Protein 3F67 (pdb70)

Nearest PDB structures (foldseek):
  3f67-assembly1_A  TM=1.003E+00  e=1.337E-54  Klebsiella pneumoniae subsp. pneumoniae MGH 78578
  4zv9-assembly5_E  TM=8.617E-01  e=2.697E-20  Escherichia coli O157:H7
  1zi9-assembly1_A  TM=8.541E-01  e=4.128E-17  Pseudomonas putida
  1zi6-assembly1_A  TM=8.416E-01  e=7.221E-17  Pseudomonas putida
  4q3k-assembly1_B  TM=7.359E-01  e=7.087E-11  unidentified

B-factor: mean 19.91, std 7.96, range [5.72, 71.39]

Organism: Klebsiella pneumoniae subsp. pneumoniae (strain ATCC 700721 / MGH 78578) (NCBI:txid272620)

CATH classification: 3.40.50.1820

Solvent-accessible surface area: 10690 Å² total

Radius of gyration: 16.59 Å; Cα contacts (8 Å, |Δi|>4): 569; chains: 1; bounding box: 41×45×37 Å

Structure (mmCIF, N/CA/C/O backbone):
data_3F67
#
_entry.id   3F67
#
_cell.length_a   106.385
_cell.length_b   106.385
_cell.length_c   53.581
_cell.angle_alpha   90.00
_cell.angle_beta   90.00
_cell.angle_gamma   90.00
#
_symmetry.space_group_name_H-M   'P 41 21 2'
#
loop_
_entity.id
_entity.type
_entity.pdbx_description
1 polymer 'Putative dienelactone hydrolase'
2 non-polymer 1,2-ETHANEDIOL
3 non-polymer 'FORMIC ACID'
4 non-polymer 'ACETIC ACID'
5 water water
#
loop_
_atom_site.group_PDB
_atom_site.id
_atom_site.type_symbol
_atom_site.label_atom_id
_atom_site.label_alt_id
_atom_site.label_comp_id
_atom_site.label_asym_id
_atom_site.label_entity_id
_atom_site.label_seq_id
_atom_site.pdbx_PDB_ins_code
_atom_site.Cartn_x
_atom_site.Cartn_y
_atom_site.Cartn_z
_atom_site.occupancy
_atom_site.B_iso_or_equiv
_atom_site.auth_seq_id
_atom_site.auth_comp_id
_atom_site.auth_asym_id
_atom_site.auth_atom_id
_atom_site.pdbx_PDB_model_num
ATOM 1 N N . ASN A 1 2 ? 62.929 12.834 24.963 1.00 36.06 -1 ASN A N 1
ATOM 2 C CA . ASN A 1 2 ? 63.255 12.094 23.699 1.00 35.20 -1 ASN A CA 1
ATOM 3 C C . ASN A 1 2 ? 64.383 12.843 23.009 1.00 32.52 -1 ASN A C 1
ATOM 4 O O . ASN A 1 2 ? 64.198 14.003 22.633 1.00 33.62 -1 ASN A O 1
ATOM 9 N N . ALA A 1 3 ? 65.538 12.196 22.855 1.00 29.31 0 ALA A N 1
ATOM 10 C CA . ALA A 1 3 ? 66.731 12.859 22.303 1.00 25.60 0 ALA A CA 1
ATOM 11 C C . ALA A 1 3 ? 66.533 13.235 20.831 1.00 23.29 0 ALA A C 1
ATOM 12 O O . ALA A 1 3 ? 65.942 12.483 20.067 1.00 22.02 0 ALA A O 1
ATOM 14 N N . ILE A 1 4 ? 67.014 14.415 20.449 1.00 21.11 1 ILE A N 1
ATOM 15 C CA . ILE A 1 4 ? 66.891 14.863 19.060 1.00 18.99 1 ILE A CA 1
ATOM 16 C C . ILE A 1 4 ? 68.256 15.263 18.491 1.00 18.89 1 ILE A C 1
ATOM 17 O O . ILE A 1 4 ? 69.226 15.479 19.250 1.00 19.38 1 ILE A O 1
ATOM 22 N N A ILE A 1 5 ? 68.317 15.396 17.174 0.50 17.78 2 ILE A N 1
ATOM 23 N N B ILE A 1 5 ? 68.339 15.311 17.158 0.50 18.05 2 ILE A N 1
ATOM 24 C CA A ILE A 1 5 ? 69.497 15.923 16.509 0.50 18.49 2 ILE A CA 1
ATOM 25 C CA B ILE A 1 5 ? 69.497 15.838 16.413 0.50 18.94 2 ILE A CA 1
ATOM 26 C C A ILE A 1 5 ? 69.082 16.899 15.416 0.50 18.73 2 ILE A C 1
ATOM 27 C C B ILE A 1 5 ? 69.004 16.961 15.510 0.50 19.08 2 ILE A C 1
ATOM 28 O O A ILE A 1 5 ? 68.131 16.649 14.643 0.50 17.85 2 ILE A O 1
ATOM 29 O O B ILE A 1 5 ? 67.912 16.867 14.940 0.50 18.24 2 ILE A O 1
ATOM 38 N N . ALA A 1 6 ? 69.800 18.016 15.367 1.00 19.21 3 ALA A N 1
ATOM 39 C CA . ALA A 1 6 ? 69.396 19.131 14.555 1.00 20.30 3 ALA A CA 1
ATOM 40 C C . ALA A 1 6 ? 70.541 19.638 13.694 1.00 22.35 3 ALA A C 1
ATOM 41 O O . ALA A 1 6 ? 71.713 19.374 13.967 1.00 22.58 3 ALA A O 1
ATOM 43 N N . GLY A 1 7 ? 70.216 20.338 12.612 1.00 21.45 4 GLY A N 1
ATOM 44 C CA . GLY A 1 7 ? 71.282 20.802 11.738 1.00 22.33 4 GLY A CA 1
ATOM 45 C C . GLY A 1 7 ? 70.783 21.835 10.757 1.00 21.65 4 GLY A C 1
ATOM 46 O O . GLY A 1 7 ? 69.568 22.083 10.660 1.00 19.60 4 GLY A O 1
ATOM 47 N N A GLU A 1 8 ? 71.728 22.453 10.043 0.50 21.84 5 GLU A N 1
ATOM 48 N N B GLU A 1 8 ? 71.729 22.437 10.037 0.50 22.18 5 GLU A N 1
ATOM 49 C CA A GLU A 1 8 ? 71.420 23.347 8.944 0.50 22.07 5 GLU A CA 1
ATOM 50 C CA B GLU A 1 8 ? 71.414 23.314 8.941 0.50 22.80 5 GLU A CA 1
ATOM 51 C C A GLU A 1 8 ? 71.950 22.700 7.689 0.50 22.46 5 GLU A C 1
ATOM 52 C C B GLU A 1 8 ? 71.920 22.636 7.702 0.50 22.84 5 GLU A C 1
ATOM 53 O O A GLU A 1 8 ? 73.064 22.161 7.678 0.50 22.38 5 GLU A O 1
ATOM 54 O O B GLU A 1 8 ? 72.985 22.007 7.716 0.50 22.81 5 GLU A O 1
ATOM 65 N N . THR A 1 9 ? 71.160 22.758 6.626 1.00 21.39 6 THR A N 1
ATOM 66 C CA . THR A 1 9 ? 71.521 22.147 5.374 1.00 23.17 6 THR A CA 1
ATOM 67 C C . THR A 1 9 ? 71.104 23.097 4.250 1.00 22.80 6 THR A C 1
ATOM 68 O O . THR A 1 9 ? 70.548 24.169 4.514 1.00 23.21 6 THR A O 1
ATOM 72 N N A SER A 1 10 ? 71.485 22.752 3.027 0.50 22.41 7 SER A N 1
ATOM 73 N N B SER A 1 10 ? 71.437 22.748 3.012 0.50 22.43 7 SER A N 1
ATOM 74 C CA A SER A 1 10 ? 70.964 23.408 1.857 0.50 22.25 7 SER A CA 1
ATOM 75 C CA B SER A 1 10 ? 70.921 23.485 1.876 0.50 22.29 7 SER A CA 1
ATOM 76 C C A SER A 1 10 ? 69.986 22.413 1.299 0.50 21.85 7 SER A C 1
ATOM 77 C C B SER A 1 10 ? 70.156 22.531 0.981 0.50 21.90 7 SER A C 1
ATOM 78 O O A SER A 1 10 ? 70.187 21.195 1.432 0.50 21.71 7 SER A O 1
ATOM 79 O O B SER A 1 10 ? 70.637 21.451 0.604 0.50 21.64 7 SER A O 1
ATOM 84 N N . ILE A 1 11 ? 68.935 22.926 0.677 1.00 20.88 8 ILE A N 1
ATOM 85 C CA . ILE A 1 11 ? 68.036 22.084 -0.076 1.00 20.61 8 ILE A CA 1
ATOM 86 C C . ILE A 1 11 ? 68.135 22.513 -1.527 1.00 19.56 8 ILE A C 1
ATOM 87 O O . ILE A 1 11 ? 67.885 23.680 -1.854 1.00 18.10 8 ILE A O 1
ATOM 92 N N . PRO A 1 12 ? 68.488 21.568 -2.417 1.00 20.97 9 PRO A N 1
ATOM 93 C CA . PRO A 1 12 ? 68.610 21.927 -3.833 1.00 22.11 9 PRO A CA 1
ATOM 94 C C . PRO A 1 12 ? 67.219 22.306 -4.363 1.00 23.77 9 PRO A C 1
ATOM 95 O O . PRO A 1 12 ? 66.256 21.582 -4.139 1.00 22.66 9 PRO A O 1
ATOM 99 N N . SER A 1 13 ? 67.081 23.456 -5.014 1.00 24.46 10 SER A N 1
ATOM 100 C CA . SER A 1 13 ? 65.719 23.920 -5.300 1.00 27.96 10 SER A CA 1
ATOM 101 C C . SER A 1 13 ? 65.648 24.838 -6.497 1.00 29.17 10 SER A C 1
ATOM 102 O O . SER A 1 13 ? 66.160 25.970 -6.461 1.00 28.95 10 SER A O 1
ATOM 105 N N . GLN A 1 14 ? 64.975 24.346 -7.545 1.00 30.58 11 GLN A N 1
ATOM 106 C CA . GLN A 1 14 ? 64.842 25.076 -8.815 1.00 31.15 11 GLN A CA 1
ATOM 107 C C . GLN A 1 14 ? 66.211 25.635 -9.304 1.00 31.46 11 GLN A C 1
ATOM 108 O O . GLN A 1 14 ? 66.280 26.735 -9.872 1.00 32.26 11 GLN A O 1
ATOM 114 N N . GLY A 1 15 ? 67.288 24.870 -9.088 1.00 30.74 12 GLY A N 1
ATOM 115 C CA . GLY A 1 15 ? 68.654 25.261 -9.475 1.00 28.83 12 GLY A CA 1
ATOM 116 C C . GLY A 1 15 ? 69.531 26.050 -8.486 1.00 28.36 12 GLY A C 1
ATOM 117 O O . GLY A 1 15 ? 70.676 26.412 -8.805 1.00 28.44 12 GLY A O 1
ATOM 118 N N A GLU A 1 16 ? 68.994 26.302 -7.293 0.50 27.07 13 GLU A N 1
ATOM 119 N N B GLU A 1 16 ? 69.014 26.387 -7.308 0.50 27.12 13 GLU A N 1
ATOM 120 C CA A GLU A 1 16 ? 69.669 27.114 -6.282 0.50 26.41 13 GLU A CA 1
ATOM 121 C CA B GLU A 1 16 ? 69.875 27.060 -6.333 0.50 26.41 13 GLU A CA 1
ATOM 122 C C A GLU A 1 16 ? 69.602 26.434 -4.933 0.50 25.17 13 GLU A C 1
ATOM 123 C C B GLU A 1 16 ? 69.901 26.246 -5.068 0.50 25.31 13 GLU A C 1
ATOM 124 O O A GLU A 1 16 ? 68.736 25.587 -4.718 0.50 24.86 13 GLU A O 1
ATOM 125 O O B GLU A 1 16 ? 69.416 25.115 -5.052 0.50 25.12 13 GLU A O 1
ATOM 136 N N . ASN A 1 17 ? 70.504 26.802 -4.025 1.00 24.15 14 ASN A N 1
ATOM 137 C CA . ASN A 1 17 ? 70.602 26.130 -2.743 1.00 22.68 14 ASN A CA 1
ATOM 138 C C . ASN A 1 17 ? 69.894 26.936 -1.672 1.00 20.28 14 ASN A C 1
ATOM 139 O O . ASN A 1 17 ? 70.351 28.002 -1.253 1.00 18.85 14 ASN A O 1
ATOM 152 N N . PRO A 1 19 ? 68.724 27.565 2.064 1.00 16.67 16 PRO A N 1
ATOM 153 C CA . PRO A 1 19 ? 69.043 27.170 3.440 1.00 15.84 16 PRO A CA 1
ATOM 154 C C . PRO A 1 19 ? 67.818 26.605 4.117 1.00 15.40 16 PRO A C 1
ATOM 155 O O . PRO A 1 19 ? 66.693 27.033 3.828 1.00 14.62 16 PRO A O 1
ATOM 159 N N . ALA A 1 20 ? 68.053 25.670 5.028 1.00 15.13 17 ALA A N 1
ATOM 160 C CA . ALA A 1 20 ? 66.948 25.115 5.838 1.00 15.20 17 ALA A CA 1
ATOM 161 C C . ALA A 1 20 ? 67.472 24.594 7.140 1.00 17.01 17 ALA A C 1
ATOM 162 O O . ALA A 1 20 ? 68.615 24.140 7.220 1.00 18.51 17 ALA A O 1
ATOM 164 N N . TYR A 1 21 ? 66.610 24.611 8.143 1.00 15.20 18 TYR A N 1
ATOM 165 C CA . TYR A 1 21 ? 66.957 24.022 9.439 1.00 15.97 18 TYR A CA 1
ATOM 166 C C . TYR A 1 21 ? 66.179 22.716 9.529 1.00 15.52 18 TYR A C 1
ATOM 167 O O . TYR A 1 21 ? 65.049 22.641 9.038 1.00 14.74 18 TYR A O 1
ATOM 176 N N . HIS A 1 22 ? 66.763 21.699 10.138 1.00 14.92 19 HIS A N 1
ATOM 177 C CA . HIS A 1 22 ? 66.031 20.436 10.320 1.00 16.29 19 HIS A CA 1
ATOM 178 C C . HIS A 1 22 ? 66.307 19.820 11.672 1.00 16.00 19 HIS A C 1
ATOM 179 O O . HIS A 1 22 ? 67.398 19.998 12.232 1.00 17.76 19 HIS A O 1
ATOM 186 N N . ALA A 1 23 ? 65.321 19.111 12.201 1.00 15.54 20 ALA A N 1
ATOM 187 C CA . ALA A 1 23 ? 65.463 18.433 13.500 1.00 15.33 20 ALA A CA 1
ATOM 188 C C . ALA A 1 23 ? 64.761 17.098 13.381 1.00 15.21 20 ALA A C 1
ATOM 189 O O . ALA A 1 23 ? 63.735 16.990 12.686 1.00 14.41 20 ALA A O 1
ATOM 191 N N . ARG A 1 24 ? 65.260 16.097 14.111 1.00 14.20 21 ARG A N 1
ATOM 192 C CA . ARG A 1 24 ? 64.617 14.776 14.067 1.00 15.30 21 ARG A CA 1
ATOM 193 C C . ARG A 1 24 ? 64.973 13.998 15.325 1.00 16.01 21 ARG A C 1
ATOM 194 O O . ARG A 1 24 ? 65.938 14.358 16.015 1.00 15.73 21 ARG A O 1
ATOM 202 N N . PRO A 1 25 ? 64.204 12.940 15.619 1.00 17.69 22 PRO A N 1
ATOM 203 C CA . PRO A 1 25 ? 64.618 12.059 16.733 1.00 18.82 22 PRO A CA 1
ATOM 204 C C . PRO A 1 25 ? 65.981 11.414 16.481 1.00 20.95 22 PRO A C 1
ATOM 205 O O . PRO A 1 25 ? 66.298 11.026 15.345 1.00 19.77 22 PRO A O 1
ATOM 209 N N A LYS A 1 26 ? 66.724 11.192 17.559 0.50 22.22 23 LYS A N 1
ATOM 210 N N B LYS A 1 26 ? 66.817 11.404 17.519 0.50 20.94 23 LYS A N 1
ATOM 211 C CA A LYS A 1 26 ? 68.051 10.579 17.480 0.50 25.56 23 LYS A CA 1
ATOM 212 C CA B LYS A 1 26 ? 68.200 10.967 17.384 0.50 23.23 23 LYS A CA 1
ATOM 213 C C A LYS A 1 26 ? 68.164 9.151 16.897 0.50 27.13 23 LYS A C 1
ATOM 214 C C B LYS A 1 26 ? 68.197 9.467 17.127 0.50 24.03 23 LYS A C 1
ATOM 215 O O A LYS A 1 26 ? 68.887 8.958 15.921 0.50 27.85 23 LYS A O 1
ATOM 216 O O B LYS A 1 26 ? 69.196 8.893 16.663 0.50 24.39 23 LYS A O 1
ATOM 227 N N A ASN A 1 27 ? 67.506 8.138 17.450 0.70 29.04 24 ASN A N 1
ATOM 228 N N B ASN A 1 27 ? 67.060 8.824 17.414 0.30 24.49 24 ASN A N 1
ATOM 229 C CA A ASN A 1 27 ? 67.952 6.801 16.991 0.70 30.83 24 ASN A CA 1
ATOM 230 C CA B ASN A 1 27 ? 66.877 7.403 17.092 0.30 26.20 24 ASN A CA 1
ATOM 231 C C A ASN A 1 27 ? 66.973 6.109 16.071 0.70 31.07 24 ASN A C 1
ATOM 232 C C B ASN A 1 27 ? 65.725 7.066 16.131 0.30 26.75 24 ASN A C 1
ATOM 233 O O A ASN A 1 27 ? 66.727 4.916 16.174 0.70 32.01 24 ASN A O 1
ATOM 234 O O B ASN A 1 27 ? 64.668 6.643 16.578 0.30 26.89 24 ASN A O 1
ATOM 243 N N A ALA A 1 28 ? 66.440 6.894 15.132 0.50 31.37 25 ALA A N 1
ATOM 244 N N B ALA A 1 28 ? 65.935 7.224 14.825 0.50 27.90 25 ALA A N 1
ATOM 245 C CA A ALA A 1 28 ? 65.277 6.514 14.324 0.50 31.34 25 ALA A CA 1
ATOM 246 C CA B ALA A 1 28 ? 64.984 6.723 13.841 0.50 29.25 25 ALA A CA 1
ATOM 247 C C A ALA A 1 28 ? 65.349 5.097 13.749 0.50 31.24 25 ALA A C 1
ATOM 248 C C B ALA A 1 28 ? 65.231 5.236 13.515 0.50 29.84 25 ALA A C 1
ATOM 249 O O A ALA A 1 28 ? 66.410 4.643 13.312 0.50 31.84 25 ALA A O 1
ATOM 250 O O B ALA A 1 28 ? 66.323 4.857 13.080 0.50 30.62 25 ALA A O 1
ATOM 253 N N . ASP A 1 29 ? 64.205 4.420 13.752 1.00 31.02 26 ASP A N 1
ATOM 254 C CA . ASP A 1 29 ? 64.108 3.009 13.315 1.00 32.45 26 ASP A CA 1
ATOM 255 C C . ASP A 1 29 ? 64.171 2.820 11.808 1.00 30.99 26 ASP A C 1
ATOM 256 O O . ASP A 1 29 ? 64.618 1.767 11.313 1.00 32.65 26 ASP A O 1
ATOM 261 N N . GLY A 1 30 ? 63.674 3.821 11.092 1.00 28.71 27 GLY A N 1
ATOM 262 C CA . GLY A 1 30 ? 63.522 3.762 9.644 1.00 25.20 27 GLY A CA 1
ATOM 263 C C . GLY A 1 30 ? 63.081 5.143 9.188 1.00 22.00 27 GLY A C 1
ATOM 264 O O . GLY A 1 30 ? 63.271 6.115 9.915 1.00 21.56 27 GLY A O 1
ATOM 265 N N . PRO A 1 31 ? 62.472 5.236 7.994 1.00 19.43 28 PRO A N 1
ATOM 266 C CA . PRO A 1 31 ? 62.032 6.527 7.461 1.00 17.22 28 PRO A CA 1
ATOM 267 C C . PRO A 1 31 ? 60.995 7.184 8.368 1.00 16.28 28 PRO A C 1
ATOM 268 O O . PRO A 1 31 ? 60.076 6.493 8.871 1.00 16.32 28 PRO A O 1
ATOM 272 N N . LEU A 1 32 ? 61.111 8.501 8.540 1.00 13.38 29 LEU A N 1
ATOM 273 C CA . LEU A 1 32 ? 60.296 9.248 9.508 1.00 12.91 29 LEU A CA 1
ATOM 274 C C . LEU A 1 32 ? 59.155 9.963 8.828 1.00 12.86 29 LEU A C 1
ATOM 275 O O . LEU A 1 32 ? 59.302 10.386 7.679 1.00 12.92 29 LEU A O 1
ATOM 280 N N . PRO A 1 33 ? 58.032 10.154 9.542 1.00 13.50 30 PRO A N 1
ATOM 281 C CA . PRO A 1 33 ? 57.037 11.116 9.020 1.00 13.94 30 PRO A CA 1
ATOM 282 C C . PRO A 1 33 ? 57.686 12.512 8.965 1.00 13.12 30 PRO A C 1
ATOM 283 O O . PRO A 1 33 ? 58.507 12.878 9.873 1.00 13.20 30 PRO A O 1
ATOM 287 N N . ILE A 1 34 ? 57.340 13.293 7.939 1.00 13.32 31 ILE A N 1
ATOM 288 C CA . ILE A 1 34 ? 57.985 14.580 7.688 1.00 13.42 31 ILE A CA 1
ATOM 289 C C . ILE A 1 34 ? 56.999 15.685 8.008 1.00 14.60 31 ILE A C 1
ATOM 290 O O . ILE A 1 34 ? 55.860 15.628 7.526 1.00 14.71 31 ILE A O 1
ATOM 295 N N . VAL A 1 35 ? 57.426 16.696 8.778 1.00 13.14 32 VAL A N 1
ATOM 296 C CA . VAL A 1 35 ? 56.602 17.908 8.879 1.00 13.89 32 VAL A CA 1
ATOM 297 C C . VAL A 1 35 ? 57.406 19.068 8.279 1.00 14.29 32 VAL A C 1
ATOM 298 O O . VAL A 1 35 ? 58.428 19.500 8.857 1.00 15.16 32 VAL A O 1
ATOM 302 N N . ILE A 1 36 ? 56.931 19.588 7.157 1.00 12.72 33 ILE A N 1
ATOM 303 C CA . ILE A 1 36 ? 57.524 20.853 6.644 1.00 14.66 33 ILE A CA 1
ATOM 304 C C . ILE A 1 36 ? 56.936 21.977 7.513 1.00 14.93 33 ILE A C 1
ATOM 305 O O . ILE A 1 36 ? 55.727 21.991 7.759 1.00 14.63 33 ILE A O 1
ATOM 310 N N . VAL A 1 37 ? 57.783 22.882 8.001 1.00 13.92 34 VAL A N 1
ATOM 311 C CA . VAL A 1 37 ? 57.336 23.937 8.914 1.00 13.41 34 VAL A CA 1
ATOM 312 C C . VAL A 1 37 ? 57.483 25.252 8.144 1.00 14.74 34 VAL A C 1
ATOM 313 O O . VAL A 1 37 ? 58.612 25.609 7.721 1.00 14.75 34 VAL A O 1
ATOM 317 N N . VAL A 1 38 ? 56.371 25.971 7.949 1.00 13.44 35 VAL A N 1
ATOM 318 C CA . VAL A 1 38 ? 56.443 27.209 7.143 1.00 12.92 35 VAL A CA 1
ATOM 319 C C . VAL A 1 38 ? 56.465 28.442 8.033 1.00 14.13 35 VAL A C 1
ATOM 320 O O . VAL A 1 38 ? 55.542 28.671 8.841 1.00 13.26 35 VAL A O 1
ATOM 324 N N . GLN A 1 39 ? 57.540 29.226 7.871 1.00 13.38 36 GLN A N 1
ATOM 325 C CA . GLN A 1 39 ? 57.807 30.464 8.635 1.00 13.39 36 GLN A CA 1
ATOM 326 C C . GLN A 1 39 ? 56.678 31.512 8.600 1.00 14.40 36 GLN A C 1
ATOM 327 O O . GLN A 1 39 ? 55.800 31.475 7.713 1.00 14.86 36 GLN A O 1
ATOM 333 N N . GLU A 1 40 ? 56.717 32.445 9.570 1.00 14.22 37 GLU A N 1
ATOM 334 C CA . GLU A 1 40 ? 56.022 33.725 9.452 1.00 14.78 37 GLU A CA 1
ATOM 335 C C . GLU A 1 40 ? 56.857 34.638 8.526 1.00 14.28 37 GLU A C 1
ATOM 336 O O . GLU A 1 40 ? 57.815 34.161 7.865 1.00 14.55 37 GLU A O 1
ATOM 342 N N . ILE A 1 41 ? 56.522 35.934 8.462 1.00 13.73 38 ILE A N 1
ATOM 343 C CA . ILE A 1 41 ? 57.304 36.853 7.615 1.00 13.14 38 ILE A CA 1
ATOM 344 C C . ILE A 1 41 ? 58.743 37.103 8.135 1.00 13.77 38 ILE A C 1
ATOM 345 O O . ILE A 1 41 ? 59.547 37.755 7.461 1.00 13.62 38 ILE A O 1
ATOM 350 N N . PHE A 1 42 ? 59.056 36.559 9.307 1.00 13.12 39 PHE A N 1
ATOM 351 C CA . PHE A 1 42 ? 60.349 36.830 9.927 1.00 14.37 39 PHE A CA 1
ATOM 352 C C . PHE A 1 42 ? 61.429 35.858 9.527 1.00 14.60 39 PHE A C 1
ATOM 353 O O . PHE A 1 42 ? 62.573 35.957 10.008 1.00 15.10 39 PHE A O 1
ATOM 361 N N . GLY A 1 43 ? 61.070 34.908 8.678 1.00 14.84 40 GLY A N 1
ATOM 362 C CA . GLY A 1 43 ? 62.031 33.906 8.195 1.00 14.87 40 GLY A CA 1
ATOM 363 C C . GLY A 1 43 ? 62.254 32.808 9.211 1.00 14.41 40 GLY A C 1
ATOM 364 O O . GLY A 1 43 ? 61.425 32.590 10.120 1.00 13.84 40 GLY A O 1
ATOM 365 N N . VAL A 1 44 ? 63.356 32.073 9.052 1.00 14.45 41 VAL A N 1
ATOM 366 C CA . VAL A 1 44 ? 63.570 30.896 9.961 1.00 14.08 41 VAL A CA 1
ATOM 367 C C . VAL A 1 44 ? 64.229 31.429 11.240 1.00 14.80 41 VAL A C 1
ATOM 368 O O . VAL A 1 44 ? 65.443 31.300 11.487 1.00 15.74 41 VAL A O 1
ATOM 372 N N . HIS A 1 45 ? 63.390 32.112 12.013 1.00 14.72 42 HIS A N 1
ATOM 373 C CA . HIS A 1 45 ? 63.757 32.819 13.274 1.00 15.27 42 HIS A CA 1
ATOM 374 C C . HIS A 1 45 ? 64.086 31.733 14.304 1.00 14.75 42 HIS A C 1
ATOM 375 O O . HIS A 1 45 ? 63.705 30.577 14.131 1.00 14.17 42 HIS A O 1
ATOM 382 N N . GLU A 1 46 ? 64.774 32.102 15.396 1.00 13.80 43 GLU A N 1
ATOM 383 C CA . GLU A 1 46 ? 64.971 31.159 16.509 1.00 13.92 43 GLU A CA 1
ATOM 384 C C . GLU A 1 46 ? 63.688 30.448 16.943 1.00 14.61 43 GLU A C 1
ATOM 385 O O . GLU A 1 46 ? 63.709 29.266 17.323 1.00 14.59 43 GLU A O 1
ATOM 391 N N . HIS A 1 47 ? 62.576 31.181 16.940 1.00 14.08 44 HIS A N 1
ATOM 392 C CA . HIS A 1 47 ? 61.280 30.600 17.370 1.00 14.85 44 HIS A CA 1
ATOM 393 C C . HIS A 1 47 ? 60.921 29.432 16.407 1.00 14.71 44 HIS A C 1
ATOM 394 O O . HIS A 1 47 ? 60.457 28.395 16.859 1.00 14.75 44 HIS A O 1
ATOM 401 N N . ILE A 1 48 ? 61.126 29.623 15.103 1.00 14.15 45 ILE A N 1
ATOM 402 C CA . ILE A 1 48 ? 60.772 28.556 14.139 1.00 13.79 45 ILE A CA 1
ATOM 403 C C . ILE A 1 48 ? 61.686 27.328 14.356 1.00 14.45 45 ILE A C 1
ATOM 404 O O . ILE A 1 48 ? 61.227 26.157 14.283 1.00 14.16 45 ILE 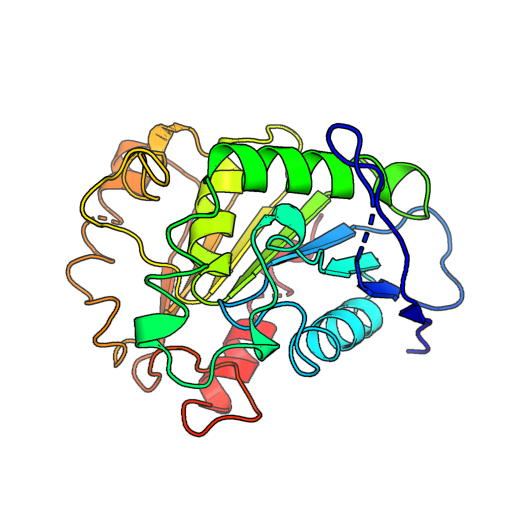A O 1
ATOM 409 N N A ARG A 1 49 ? 62.962 27.582 14.626 0.60 13.56 46 ARG A N 1
ATOM 410 N N B ARG A 1 49 ? 62.968 27.578 14.616 0.40 13.90 46 ARG A N 1
ATOM 411 C CA A ARG A 1 49 ? 63.910 26.498 14.949 0.60 13.80 46 ARG A CA 1
ATOM 412 C CA B ARG A 1 49 ? 63.898 26.489 14.956 0.40 14.16 46 ARG A CA 1
ATOM 413 C C A ARG A 1 49 ? 63.488 25.731 16.208 0.60 14.01 46 ARG A C 1
ATOM 414 C C B ARG A 1 49 ? 63.412 25.724 16.182 0.40 14.19 46 ARG A C 1
ATOM 415 O O A ARG A 1 49 ? 63.549 24.494 16.244 0.60 14.62 46 ARG A O 1
ATOM 416 O O B ARG A 1 49 ? 63.342 24.486 16.160 0.40 14.48 46 ARG A O 1
ATOM 431 N N . ASP A 1 50 ? 63.028 26.459 17.229 1.00 14.17 47 ASP A N 1
ATOM 432 C CA . ASP A 1 50 ? 62.452 25.857 18.461 1.00 14.41 47 ASP A CA 1
ATOM 433 C C . ASP A 1 50 ? 61.250 24.953 18.107 1.00 14.52 47 ASP A C 1
ATOM 434 O O . ASP A 1 50 ? 61.161 23.819 18.597 1.00 15.21 47 ASP A O 1
ATOM 439 N N . LEU A 1 51 ? 60.333 25.442 17.264 1.00 13.61 48 LEU A N 1
ATOM 440 C CA . LEU A 1 51 ? 59.210 24.628 16.846 1.00 13.94 48 LEU A CA 1
ATOM 441 C C . LEU A 1 51 ? 59.649 23.338 16.133 1.00 14.35 48 LEU A C 1
ATOM 442 O O . LEU A 1 51 ? 59.025 22.298 16.349 1.00 14.99 48 LEU A O 1
ATOM 447 N N . CYS A 1 52 ? 60.676 23.400 15.265 1.00 13.29 49 CYS A N 1
ATOM 448 C CA . CYS A 1 52 ? 61.161 22.187 14.580 1.00 13.52 49 CYS A CA 1
ATOM 449 C C . CYS A 1 52 ? 61.671 21.199 15.633 1.00 12.93 49 CYS A C 1
ATOM 450 O O . CYS A 1 52 ? 61.412 19.9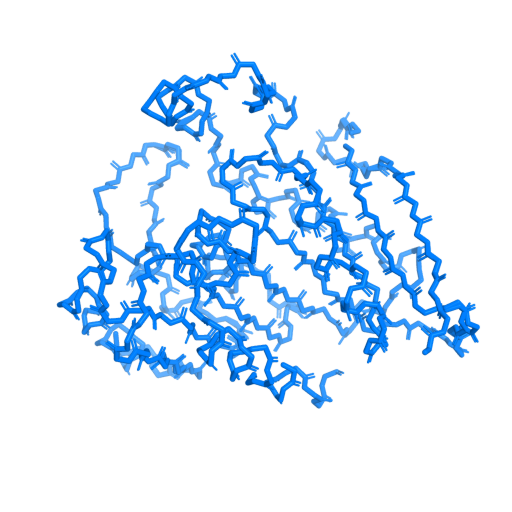90 15.562 1.00 15.02 49 CYS A O 1
ATOM 453 N N . ARG A 1 53 ? 62.398 21.720 16.627 1.00 13.57 50 ARG A N 1
ATOM 454 C CA . ARG A 1 53 ? 62.907 20.835 17.682 1.00 13.10 50 ARG A CA 1
ATOM 455 C C . ARG A 1 53 ? 61.756 20.206 18.506 1.00 13.75 50 ARG A C 1
ATOM 456 O O . ARG A 1 53 ? 61.828 19.011 18.849 1.00 14.80 50 ARG A O 1
ATOM 464 N N . ARG A 1 54 ? 60.703 20.994 18.786 1.00 14.43 51 ARG A N 1
ATOM 465 C CA . ARG A 1 54 ? 59.537 20.479 19.522 1.00 13.99 51 ARG A CA 1
ATOM 466 C C . ARG A 1 54 ? 58.830 19.380 18.734 1.00 14.85 51 ARG A C 1
ATOM 467 O O . ARG A 1 54 ? 58.405 18.354 19.313 1.00 14.24 51 ARG A O 1
ATOM 475 N N . LEU A 1 55 ? 58.746 19.559 17.420 1.00 14.08 52 LEU A N 1
ATOM 476 C CA . LEU A 1 55 ? 58.159 18.499 16.557 1.00 14.32 52 LEU A CA 1
ATOM 477 C C . LEU A 1 55 ? 59.029 17.246 16.523 1.00 14.88 52 LEU A C 1
ATOM 478 O O . LEU A 1 55 ? 58.507 16.108 16.517 1.00 15.24 52 LEU A O 1
ATOM 483 N N . ALA A 1 56 ? 60.348 17.428 16.497 1.00 14.83 53 ALA A N 1
ATOM 484 C CA . ALA A 1 56 ? 61.275 16.280 16.506 1.00 14.99 53 ALA A CA 1
ATOM 485 C C . ALA A 1 56 ? 61.145 15.472 17.815 1.00 15.36 53 ALA A C 1
ATOM 486 O O . ALA A 1 56 ? 61.234 14.260 17.789 1.00 15.55 53 ALA A O 1
ATOM 488 N N . GLN A 1 57 ? 60.852 16.143 18.926 1.00 15.80 54 GLN A N 1
ATOM 489 C CA . GLN A 1 57 ? 60.638 15.457 20.209 1.00 16.50 54 GLN A CA 1
ATOM 490 C C . GLN A 1 57 ? 59.395 14.581 20.153 1.00 17.74 54 GLN A C 1
ATOM 491 O O . GLN A 1 57 ? 59.245 13.678 20.959 1.00 17.91 54 GLN A O 1
ATOM 497 N N . GLU A 1 58 ? 58.501 14.864 19.209 1.00 17.02 55 GLU A N 1
ATOM 498 C CA . GLU A 1 58 ? 57.291 14.030 19.017 1.00 18.15 55 GLU A CA 1
ATOM 499 C C . GLU A 1 58 ? 57.459 12.911 18.023 1.00 18.42 55 GLU A C 1
ATOM 500 O O . GLU A 1 58 ? 56.507 12.122 17.806 1.00 19.76 55 GLU A O 1
ATOM 506 N N . GLY A 1 59 ? 58.627 12.867 17.364 1.00 16.58 56 GLY A N 1
ATOM 507 C CA . GLY A 1 59 ? 58.948 11.783 16.433 1.00 15.79 56 GLY A CA 1
ATOM 508 C C . GLY A 1 59 ? 58.995 12.145 14.957 1.00 15.23 56 GLY A C 1
ATOM 509 O O . GLY A 1 59 ? 59.173 11.242 14.125 1.00 16.30 56 GLY A O 1
ATOM 510 N N . TYR A 1 60 ? 58.909 13.445 14.649 1.00 14.87 57 TYR A N 1
ATOM 511 C CA . TYR A 1 60 ? 58.885 13.924 13.266 1.00 13.84 57 TYR A CA 1
ATOM 512 C C . TYR A 1 60 ? 60.268 14.414 12.789 1.00 14.96 57 TYR A C 1
ATOM 513 O O . TYR A 1 60 ? 61.088 14.896 13.600 1.00 15.00 57 TYR A O 1
ATOM 522 N N . LEU A 1 61 ? 60.516 14.239 11.493 1.00 14.70 58 LEU A N 1
ATOM 523 C CA . LEU A 1 61 ? 61.604 14.972 10.784 1.00 14.09 58 LEU A CA 1
ATOM 524 C C . LEU A 1 61 ? 60.978 16.305 10.398 1.00 14.04 58 LEU A C 1
ATOM 525 O O . LEU A 1 61 ? 60.152 16.380 9.465 1.00 14.07 58 LEU A O 1
ATOM 530 N N . ALA A 1 62 ? 61.345 17.358 11.119 1.00 13.20 59 ALA A N 1
ATOM 531 C CA . ALA A 1 62 ? 60.733 18.670 10.894 1.00 13.10 59 ALA A CA 1
ATOM 532 C C . ALA A 1 62 ? 61.731 19.546 10.170 1.00 13.43 59 ALA A C 1
ATOM 533 O O . ALA A 1 62 ? 62.915 19.632 10.575 1.00 14.31 59 ALA A O 1
ATOM 535 N N . ILE A 1 63 ? 61.276 20.188 9.118 1.00 13.10 60 ILE A N 1
ATOM 536 C CA . ILE A 1 63 ? 62.219 20.951 8.219 1.00 13.68 60 ILE A CA 1
ATOM 537 C C . ILE A 1 63 ? 61.641 22.327 7.956 1.00 14.67 60 ILE A C 1
ATOM 538 O O . ILE A 1 63 ? 60.498 22.421 7.508 1.00 14.01 60 ILE A O 1
ATOM 543 N N . ALA A 1 64 ? 62.405 23.394 8.262 1.00 13.27 61 ALA A N 1
ATOM 544 C CA . ALA A 1 64 ? 61.932 24.762 8.009 1.00 14.66 61 ALA A CA 1
ATOM 545 C C . ALA A 1 64 ? 62.860 25.398 6.952 1.00 13.88 61 ALA A C 1
ATOM 546 O O . ALA A 1 64 ? 63.996 25.771 7.276 1.00 14.20 61 ALA A O 1
ATOM 548 N N . PRO A 1 65 ? 62.355 25.582 5.728 1.00 14.26 62 PRO A N 1
ATOM 549 C CA . PRO A 1 65 ? 63.152 26.251 4.669 1.00 13.44 62 PRO A CA 1
ATOM 550 C C . PRO A 1 65 ? 63.113 27.791 4.769 1.00 13.77 62 PRO A C 1
ATOM 551 O O . PRO A 1 65 ? 62.091 28.378 5.156 1.00 14.41 62 PRO A O 1
ATOM 555 N N A GLU A 1 66 ? 64.223 28.396 4.374 0.50 14.23 63 GLU A N 1
ATOM 556 N N B GLU A 1 66 ? 64.227 28.432 4.440 0.50 13.83 63 GLU A N 1
ATOM 557 C CA A GLU A 1 66 ? 64.375 29.829 4.282 0.50 14.90 63 GLU A CA 1
ATOM 558 C CA B GLU A 1 66 ? 64.283 29.886 4.386 0.50 13.87 63 GLU A CA 1
ATOM 559 C C A GLU A 1 66 ? 63.743 30.270 2.958 0.50 14.64 63 GLU A C 1
ATOM 560 C C B GLU A 1 66 ? 63.740 30.299 3.011 0.50 14.21 63 GLU A C 1
ATOM 561 O O A GLU A 1 66 ? 64.455 30.512 1.963 0.50 14.94 63 GLU A O 1
ATOM 562 O O B GLU A 1 66 ? 64.498 30.529 2.044 0.50 14.56 63 GLU A O 1
ATOM 573 N N . LEU A 1 67 ? 62.412 30.392 2.940 1.00 14.05 64 LEU A N 1
ATOM 574 C CA . LEU A 1 67 ? 61.700 30.583 1.644 1.00 14.44 64 LEU A CA 1
ATOM 575 C C . LEU A 1 67 ? 61.992 31.910 0.938 1.00 14.02 64 LEU A C 1
ATOM 576 O O . LEU A 1 67 ? 61.813 32.012 -0.287 1.00 15.00 64 LEU A O 1
ATOM 581 N N . TYR A 1 68 ? 62.446 32.922 1.686 1.00 14.56 65 TYR A N 1
ATOM 582 C CA . TYR A 1 68 ? 62.646 34.250 1.067 1.00 13.65 65 TYR A CA 1
ATOM 583 C C . TYR A 1 68 ? 64.048 34.413 0.467 1.00 15.13 65 TYR A C 1
ATOM 584 O O . TYR A 1 68 ? 64.360 35.493 -0.033 1.00 15.16 65 TYR A O 1
ATOM 593 N N . PHE A 1 69 ? 64.883 33.359 0.493 1.00 13.59 66 PHE A N 1
ATOM 594 C CA . PHE A 1 69 ? 66.355 33.539 0.279 1.00 15.53 66 PHE A CA 1
ATOM 595 C C . PHE A 1 69 ? 66.763 34.254 -1.019 1.00 15.39 66 PHE A C 1
ATOM 596 O O . PHE A 1 69 ? 67.772 34.969 -1.050 1.00 15.60 66 PHE A O 1
ATOM 604 N N . ARG A 1 70 ? 65.977 34.088 -2.076 1.00 15.60 67 ARG A N 1
ATOM 605 C CA . ARG A 1 70 ? 66.319 34.685 -3.377 1.00 15.38 67 ARG A CA 1
ATOM 606 C C . ARG A 1 70 ? 66.001 36.168 -3.401 1.00 15.96 67 ARG A C 1
ATOM 607 O O . ARG A 1 70 ? 66.626 36.918 -4.152 1.00 16.72 67 ARG A O 1
ATOM 615 N N . GLN A 1 71 ? 64.984 36.567 -2.642 1.00 14.77 68 GLN A N 1
ATOM 616 C CA . GLN A 1 71 ? 64.466 37.943 -2.665 1.00 15.64 68 GLN A CA 1
ATOM 617 C C . GLN A 1 71 ? 65.148 38.814 -1.608 1.00 15.61 68 GLN A C 1
ATOM 618 O O . GLN A 1 71 ? 65.353 39.982 -1.839 1.00 16.89 68 GLN A O 1
ATOM 624 N N . GLY A 1 72 ? 65.481 38.261 -0.447 1.00 15.90 69 GLY A N 1
ATOM 625 C CA . GLY A 1 72 ? 66.144 39.079 0.581 1.00 15.37 69 GLY A CA 1
ATOM 626 C C . GLY A 1 72 ? 66.106 38.464 1.956 1.00 16.24 69 GLY A C 1
ATOM 627 O O . GLY A 1 72 ? 65.645 37.341 2.134 1.00 17.95 69 GLY A O 1
ATOM 628 N N . ASP A 1 73 ? 66.615 39.221 2.928 1.00 16.50 70 ASP A N 1
ATOM 629 C CA . ASP A 1 73 ? 66.778 38.729 4.284 1.00 15.50 70 ASP A CA 1
ATOM 630 C C . ASP A 1 73 ? 65.860 39.532 5.210 1.00 14.41 70 ASP A C 1
ATOM 631 O O . ASP A 1 73 ? 66.052 40.750 5.363 1.00 13.79 70 ASP A O 1
ATOM 636 N N . PRO A 1 74 ? 64.890 38.876 5.855 1.00 14.10 71 PRO A N 1
ATOM 637 C CA . PRO A 1 74 ? 63.943 39.593 6.728 1.00 15.51 71 PRO A CA 1
ATOM 638 C C . PRO A 1 74 ? 64.637 40.329 7.874 1.00 14.27 71 PRO A C 1
ATOM 639 O O . PRO A 1 74 ? 64.131 41.352 8.367 1.00 13.91 71 PRO A O 1
ATOM 643 N N . ASN A 1 75 ? 65.812 39.848 8.276 1.00 13.63 72 ASN A N 1
ATOM 644 C CA . ASN A 1 75 ? 66.623 40.560 9.275 1.00 15.22 72 ASN A CA 1
ATOM 645 C C . ASN A 1 75 ? 67.149 41.928 8.871 1.00 14.09 72 ASN A C 1
ATOM 646 O O . ASN A 1 75 ? 67.570 42.722 9.731 1.00 13.34 72 ASN A O 1
ATOM 651 N N . GLU A 1 76 ? 67.104 42.247 7.572 1.00 13.20 73 GLU A N 1
ATOM 652 C CA . GLU A 1 76 ? 67.430 43.591 7.106 1.00 13.08 73 GLU A CA 1
ATOM 653 C C . GLU A 1 76 ? 66.305 44.625 7.229 1.00 13.41 73 GLU A C 1
ATOM 654 O O . GLU A 1 76 ? 66.484 45.765 6.840 1.00 12.87 73 GLU A O 1
ATOM 660 N N . TYR A 1 77 ? 65.172 44.231 7.816 1.00 14.24 74 TYR A N 1
ATOM 661 C CA . TYR A 1 77 ? 64.066 45.169 8.001 1.00 15.03 74 TYR A CA 1
ATOM 662 C C . TYR A 1 77 ? 63.773 45.317 9.475 1.00 15.43 74 TYR A C 1
ATOM 663 O O . TYR A 1 77 ? 63.918 44.346 10.229 1.00 16.55 74 TYR A O 1
ATOM 672 N N . HIS A 1 78 ? 63.351 46.506 9.883 1.00 16.88 75 HIS A N 1
ATOM 673 C CA . HIS A 1 78 ? 63.066 46.729 11.302 1.00 18.18 75 HIS A CA 1
ATOM 674 C C . HIS A 1 78 ? 61.672 47.300 11.541 1.00 19.92 75 HIS A C 1
ATOM 675 O O . HIS A 1 78 ? 61.352 47.743 12.646 1.00 20.51 75 HIS A O 1
ATOM 682 N N . ASP A 1 79 ? 60.848 47.296 10.498 1.00 19.16 76 ASP A N 1
ATOM 683 C CA . ASP A 1 79 ? 59.440 47.595 10.682 1.00 19.56 76 ASP A CA 1
ATOM 684 C C . ASP A 1 79 ? 58.635 46.695 9.752 1.00 19.10 76 ASP A C 1
ATOM 685 O O . ASP A 1 79 ? 59.054 46.405 8.612 1.00 18.60 76 ASP A O 1
ATOM 690 N N . ILE A 1 80 ? 57.489 46.259 10.256 1.00 17.18 77 ILE A N 1
ATOM 691 C CA . ILE A 1 80 ? 56.675 45.280 9.535 1.00 17.18 77 ILE A CA 1
ATOM 692 C C . ILE A 1 80 ? 56.211 45.828 8.169 1.00 17.22 77 ILE A C 1
ATOM 693 O O . ILE A 1 80 ? 56.266 45.128 7.159 1.00 17.81 77 ILE A O 1
ATOM 698 N N . PRO A 1 81 ? 55.736 47.076 8.125 1.00 17.90 78 PRO A N 1
ATOM 699 C CA . PRO A 1 81 ? 55.270 47.544 6.814 1.00 18.11 78 PRO A CA 1
ATOM 700 C C . PRO A 1 81 ? 56.333 47.511 5.704 1.00 18.04 78 PRO A C 1
ATOM 701 O O . PRO A 1 81 ? 56.017 47.155 4.563 1.00 18.72 78 PRO A O 1
ATOM 705 N N . THR A 1 82 ? 57.572 47.905 6.018 1.00 15.55 79 THR A N 1
ATOM 706 C CA . THR A 1 82 ? 58.640 47.903 5.022 1.00 16.20 79 THR A CA 1
ATOM 707 C C . THR A 1 82 ? 59.020 46.459 4.641 1.00 15.52 79 THR A C 1
ATOM 708 O O . THR A 1 82 ? 59.297 46.168 3.477 1.00 16.39 79 THR A O 1
ATOM 712 N N . LEU A 1 83 ? 59.062 45.588 5.633 1.00 14.76 80 LEU A N 1
ATOM 713 C CA . LEU A 1 83 ? 59.312 44.173 5.386 1.00 15.73 80 LEU A CA 1
ATOM 714 C C . LEU A 1 83 ? 58.264 43.617 4.415 1.00 17.12 80 LEU A C 1
ATOM 715 O O . LEU A 1 83 ? 58.604 42.930 3.442 1.00 15.73 80 LEU A O 1
ATOM 720 N N A PHE A 1 84 ? 56.998 43.917 4.682 0.50 17.87 81 PHE A N 1
ATOM 721 N N B PHE A 1 84 ? 56.994 43.911 4.679 0.50 17.59 81 PHE A N 1
ATOM 722 C CA A PHE A 1 84 ? 55.917 43.465 3.792 0.50 19.38 81 P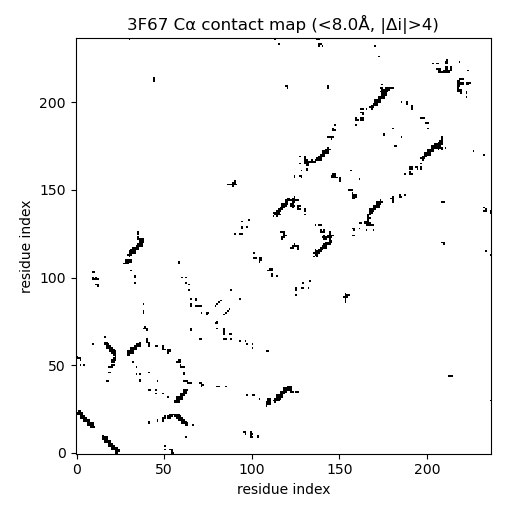HE A CA 1
ATOM 723 C CA B PHE A 1 84 ? 55.936 43.391 3.796 0.50 18.80 81 PHE A CA 1
ATOM 724 C C A PHE A 1 84 ? 56.075 43.996 2.377 0.50 19.88 81 PHE A C 1
ATOM 725 C C B PHE A 1 84 ? 56.011 43.993 2.378 0.50 19.57 81 PHE A C 1
ATOM 726 O O A PHE A 1 84 ? 56.082 43.231 1.403 0.50 20.46 81 PHE A O 1
ATOM 727 O O B PHE A 1 84 ? 55.919 43.253 1.391 0.50 20.21 81 PHE A O 1
ATOM 742 N N . LYS A 1 85 ? 56.221 45.309 2.276 1.00 20.17 82 LYS A N 1
ATOM 743 C CA . LYS A 1 85 ? 56.312 45.998 0.969 1.00 21.62 82 LYS A CA 1
ATOM 744 C C . LYS A 1 85 ? 57.535 45.620 0.123 1.00 22.03 82 LYS A C 1
ATOM 745 O O . LYS A 1 85 ? 57.417 45.361 -1.085 1.00 22.97 82 LYS A O 1
ATOM 751 N N . GLU A 1 86 ? 58.704 45.597 0.747 1.00 19.54 83 GLU A N 1
ATOM 752 C CA . GLU A 1 86 ? 59.950 45.445 0.012 1.00 19.39 83 GLU A CA 1
ATOM 753 C C . GLU A 1 86 ? 60.426 43.995 -0.141 1.00 17.96 83 GLU A C 1
ATOM 754 O O . GLU A 1 86 ? 61.245 43.690 -1.019 1.00 17.89 83 GLU A O 1
ATOM 760 N N . LEU A 1 87 ? 59.906 43.106 0.693 1.00 15.34 84 LEU A N 1
ATOM 761 C CA . LEU A 1 87 ? 60.328 41.703 0.624 1.00 15.06 84 LEU A CA 1
ATOM 762 C C . LEU A 1 87 ? 59.154 40.731 0.477 1.00 15.19 84 LEU A C 1
ATOM 763 O O . LEU A 1 87 ? 59.049 40.053 -0.540 1.00 15.48 84 LEU A O 1
ATOM 768 N N . VAL A 1 88 ? 58.269 40.653 1.467 1.00 14.49 85 VAL A N 1
ATOM 769 C CA . VAL A 1 88 ? 57.228 39.610 1.446 1.00 15.30 85 VAL A CA 1
ATOM 770 C C . VAL A 1 88 ? 56.405 39.646 0.148 1.00 16.35 85 VAL A C 1
ATOM 771 O O . VAL A 1 88 ? 56.131 38.593 -0.463 1.00 16.76 85 VAL A O 1
ATOM 775 N N A SER A 1 89 ? 56.064 40.857 -0.277 0.50 16.60 86 SER A N 1
ATOM 776 N N B SER A 1 89 ? 56.026 40.848 -0.268 0.50 16.59 86 SER A N 1
ATOM 777 C CA A SER A 1 89 ? 55.165 41.082 -1.412 0.50 17.08 86 SER A CA 1
ATOM 778 C CA B SER A 1 89 ? 55.127 41.011 -1.410 0.50 16.96 86 SER A CA 1
ATOM 779 C C A SER A 1 89 ? 55.880 40.848 -2.748 0.50 16.67 86 SER A C 1
ATOM 780 C C B SER A 1 89 ? 55.827 40.634 -2.718 0.50 16.64 86 SER A C 1
ATOM 781 O O A SER A 1 89 ? 55.290 40.986 -3.825 0.50 16.57 86 SER A O 1
ATOM 782 O O B SER A 1 89 ? 55.166 40.465 -3.745 0.50 17.03 86 SER A O 1
ATOM 787 N N . LYS A 1 90 ? 57.158 40.493 -2.663 1.00 15.81 87 LYS A N 1
ATOM 788 C CA . LYS A 1 90 ? 57.938 40.182 -3.844 1.00 15.81 87 LYS A CA 1
ATOM 789 C C . LYS A 1 90 ? 58.259 38.695 -3.985 1.00 15.18 87 LYS A C 1
ATOM 790 O O . LYS A 1 90 ? 58.927 38.290 -4.948 1.00 16.16 87 LYS A O 1
ATOM 796 N N . VAL A 1 91 ? 57.755 37.878 -3.060 1.00 14.72 88 VAL A N 1
ATOM 797 C CA . VAL A 1 91 ? 58.006 36.440 -3.054 1.00 15.89 88 VAL A CA 1
ATOM 798 C C . VAL A 1 91 ? 56.750 35.776 -3.685 1.00 16.64 88 VAL A C 1
ATOM 799 O O . VAL A 1 91 ? 55.663 35.858 -3.089 1.00 19.46 88 VAL A O 1
ATOM 803 N N . PRO A 1 92 ? 56.871 35.213 -4.902 1.00 16.27 89 PRO A N 1
ATOM 804 C CA . PRO A 1 92 ? 55.651 34.733 -5.578 1.00 16.23 89 PRO A CA 1
ATOM 805 C C . PRO A 1 92 ? 55.156 33.429 -4.949 1.00 15.82 89 PRO A C 1
ATOM 806 O O . PRO A 1 92 ? 55.980 32.543 -4.648 1.00 15.94 89 PRO A O 1
ATOM 810 N N . ASP A 1 93 ? 53.829 33.295 -4.804 1.00 15.00 90 ASP A N 1
ATOM 811 C CA . ASP A 1 93 ? 53.287 32.035 -4.263 1.00 15.00 90 ASP A CA 1
ATOM 812 C C . ASP A 1 93 ? 53.778 30.803 -5.052 1.00 15.71 90 ASP A C 1
ATOM 813 O O . ASP A 1 93 ? 54.106 29.750 -4.458 1.00 14.23 90 ASP A O 1
ATOM 818 N N . ALA A 1 94 ? 53.813 30.924 -6.390 1.00 15.61 91 ALA A N 1
ATOM 819 C CA . ALA A 1 94 ? 54.184 29.767 -7.252 1.00 15.38 91 ALA A CA 1
ATOM 820 C C . ALA A 1 94 ? 55.590 29.262 -6.906 1.00 15.49 91 ALA A C 1
ATOM 821 O O . ALA A 1 94 ? 55.831 28.048 -6.865 1.00 15.75 91 ALA A O 1
ATOM 823 N N . GLN A 1 95 ? 56.495 30.208 -6.667 1.00 15.34 92 GLN A N 1
ATOM 824 C CA . GLN A 1 95 ? 57.854 29.910 -6.248 1.00 14.73 92 GLN A CA 1
ATOM 825 C C . GLN A 1 95 ? 57.868 29.172 -4.923 1.00 14.29 92 GLN A C 1
ATOM 826 O O . GLN A 1 95 ? 58.624 28.190 -4.753 1.00 13.92 92 GLN A O 1
ATOM 832 N N . VAL A 1 96 ? 57.062 29.649 -3.972 1.00 13.20 93 VAL A N 1
ATOM 833 C CA . VAL A 1 96 ? 57.013 29.080 -2.621 1.00 13.49 93 VAL A CA 1
ATOM 834 C C . VAL A 1 96 ? 56.542 27.625 -2.721 1.00 13.61 93 VAL A C 1
ATOM 835 O O . VAL A 1 96 ? 57.152 26.721 -2.140 1.00 13.98 93 VAL A O 1
ATOM 839 N N . LEU A 1 97 ? 55.475 27.387 -3.475 1.00 14.64 94 LEU A N 1
ATOM 840 C CA . LEU A 1 97 ? 54.918 26.020 -3.515 1.00 14.44 94 LEU A CA 1
ATOM 841 C C . LEU A 1 97 ? 55.935 25.064 -4.178 1.00 15.27 94 LEU A C 1
ATOM 842 O O . LEU A 1 97 ? 56.101 23.919 -3.737 1.00 14.30 94 LEU A O 1
ATOM 847 N N . ALA A 1 98 ? 56.635 25.541 -5.203 1.00 15.51 95 ALA A N 1
ATOM 848 C CA . ALA A 1 98 ? 57.647 24.719 -5.861 1.00 16.03 95 ALA A CA 1
ATOM 849 C C . ALA A 1 98 ? 58.829 24.448 -4.903 1.00 15.79 95 ALA A C 1
ATOM 850 O O . ALA A 1 98 ? 59.387 23.337 -4.875 1.00 15.86 95 ALA A O 1
ATOM 852 N N . ASP A 1 99 ? 59.196 25.440 -4.104 1.00 14.17 96 ASP A N 1
ATOM 853 C CA . ASP A 1 99 ? 60.260 25.226 -3.111 1.00 13.61 96 ASP A CA 1
ATOM 854 C C . ASP A 1 99 ? 59.812 24.192 -2.066 1.00 14.37 96 ASP A C 1
ATOM 855 O O . ASP A 1 99 ? 60.645 23.406 -1.591 1.00 14.49 96 ASP A O 1
ATOM 860 N N . LEU A 1 100 ? 58.548 24.240 -1.633 1.00 13.79 97 LEU A N 1
ATOM 861 C CA . LEU A 1 100 ? 58.102 23.242 -0.666 1.00 13.43 97 LEU A CA 1
ATOM 862 C C . LEU A 1 100 ? 58.171 21.838 -1.279 1.00 14.42 97 LEU A C 1
ATOM 863 O O . LEU A 1 100 ? 58.523 20.866 -0.565 1.00 14.29 97 LEU A O 1
ATOM 868 N N . ASP A 1 101 ? 57.816 21.723 -2.562 1.00 13.30 98 ASP A N 1
ATOM 869 C CA . ASP A 1 101 ? 57.989 20.414 -3.262 1.00 14.98 98 ASP A CA 1
ATOM 870 C C . ASP A 1 101 ? 59.452 19.962 -3.191 1.00 15.68 98 ASP A C 1
ATOM 871 O O . ASP A 1 101 ? 59.720 18.756 -3.028 1.00 15.53 98 ASP A O 1
ATOM 876 N N . HIS A 1 102 ? 60.395 20.909 -3.338 1.00 15.53 99 HIS A N 1
ATOM 877 C CA . HIS A 1 102 ? 61.813 20.498 -3.280 1.00 15.84 99 HIS A CA 1
ATOM 878 C C . HIS A 1 102 ? 62.243 20.065 -1.883 1.00 15.49 99 HIS A C 1
ATOM 879 O O . HIS A 1 102 ? 63.129 19.207 -1.715 1.00 14.74 99 HIS A O 1
ATOM 886 N N . VAL A 1 103 ? 61.634 20.679 -0.871 1.00 14.94 100 VAL A N 1
ATOM 887 C CA . VAL A 1 103 ? 61.920 20.256 0.499 1.00 14.52 100 VAL A CA 1
ATOM 888 C C . VAL A 1 103 ? 61.427 18.781 0.659 1.00 15.00 100 VAL A C 1
ATOM 889 O O . VAL A 1 103 ? 62.135 17.939 1.228 1.00 15.41 100 VAL A O 1
ATOM 893 N N . ALA A 1 104 ? 60.224 18.483 0.160 1.00 14.43 101 ALA A N 1
ATOM 894 C CA . ALA A 1 104 ? 59.642 17.139 0.285 1.00 15.22 101 ALA A CA 1
ATOM 895 C C . ALA A 1 104 ? 60.564 16.142 -0.447 1.00 14.05 101 ALA A C 1
ATOM 896 O O . ALA A 1 104 ? 60.814 15.015 0.045 1.00 14.47 101 ALA A O 1
ATOM 898 N N A SER A 1 105 ? 61.073 16.548 -1.608 0.50 14.21 102 SER A N 1
ATOM 899 N N B SER A 1 105 ? 61.071 16.568 -1.598 0.50 14.72 102 SER A N 1
ATOM 900 C CA A SER A 1 105 ? 61.958 15.678 -2.410 0.50 13.14 102 SER A CA 1
ATOM 901 C CA B SER A 1 105 ? 61.953 15.725 -2.406 0.50 14.40 102 SER A CA 1
ATOM 902 C C A SER A 1 105 ? 63.248 15.376 -1.663 0.50 13.53 102 SER A C 1
ATOM 903 C C B SER A 1 105 ? 63.211 15.380 -1.631 0.50 14.11 102 SER A C 1
ATOM 904 O O A SER A 1 105 ? 63.714 14.226 -1.612 0.50 13.21 102 SER A O 1
ATOM 905 O O B SER A 1 105 ? 63.622 14.213 -1.540 0.50 13.80 102 SER A O 1
ATOM 910 N N . TRP A 1 106 ? 63.822 16.416 -1.069 1.00 12.88 103 TRP A N 1
ATOM 911 C CA . TRP A 1 106 ? 65.082 16.269 -0.307 1.00 13.65 103 TRP A CA 1
ATOM 912 C C . TRP A 1 106 ? 64.795 15.377 0.900 1.00 12.73 103 TRP A C 1
ATOM 913 O O . TRP A 1 106 ? 65.573 14.500 1.207 1.00 12.56 103 TRP A O 1
ATOM 924 N N . ALA A 1 107 ? 63.661 15.597 1.557 1.00 12.75 104 ALA A N 1
ATOM 925 C CA . ALA A 1 107 ? 63.358 14.873 2.802 1.00 12.54 104 ALA A CA 1
ATOM 926 C C . ALA A 1 107 ? 63.316 13.364 2.575 1.00 12.22 104 ALA A C 1
ATOM 927 O O . ALA A 1 107 ? 63.810 12.586 3.399 1.00 12.88 104 ALA A O 1
ATOM 929 N N . ALA A 1 108 ? 62.755 12.933 1.448 1.00 11.43 105 ALA A N 1
ATOM 930 C CA . ALA A 1 108 ? 62.641 11.497 1.160 1.00 12.57 105 ALA A CA 1
ATOM 931 C C . ALA A 1 108 ? 63.993 10.785 0.959 1.00 11.38 105 ALA A C 1
ATOM 932 O O . ALA A 1 108 ? 64.052 9.580 1.067 1.00 10.96 105 ALA A O 1
ATOM 934 N N . ARG A 1 109 ? 65.073 11.555 0.669 1.00 10.18 106 ARG A N 1
ATOM 935 C CA . ARG A 1 109 ? 66.424 10.995 0.524 1.00 10.20 106 ARG A CA 1
ATOM 936 C C . ARG A 1 109 ? 67.296 11.272 1.749 1.00 10.33 106 ARG A C 1
ATOM 937 O O . ARG A 1 109 ? 68.457 10.900 1.755 1.00 11.14 106 ARG A O 1
ATOM 945 N N . HIS A 1 110 ? 66.720 11.943 2.762 1.00 10.14 107 HIS A N 1
ATOM 946 C CA . HIS A 1 110 ? 67.481 12.333 3.976 1.00 11.07 107 HIS A CA 1
ATOM 947 C C . HIS A 1 110 ? 66.790 11.998 5.294 1.00 12.24 107 HIS A C 1
ATOM 948 O O . HIS A 1 110 ? 66.995 12.691 6.324 1.00 14.04 107 HIS A O 1
ATOM 955 N N . GLY A 1 111 ? 66.045 10.898 5.276 1.00 10.82 108 GLY A N 1
ATOM 956 C CA . GLY A 1 111 ? 65.560 10.301 6.498 1.00 12.80 108 GLY A CA 1
ATOM 957 C C . GLY A 1 111 ? 64.071 10.301 6.631 1.00 12.58 108 GLY A C 1
ATOM 958 O O . GLY A 1 111 ? 63.541 9.747 7.618 1.00 12.36 108 GLY A O 1
ATOM 959 N N . GLY A 1 112 ? 63.396 10.921 5.660 1.00 11.45 109 GLY A N 1
ATOM 960 C CA . GLY A 1 112 ? 61.934 10.984 5.711 1.00 12.50 109 GLY A CA 1
ATOM 961 C C . GLY A 1 112 ? 61.311 9.934 4.824 1.00 12.78 109 GLY A C 1
ATOM 962 O O . GLY A 1 112 ? 61.957 9.383 3.920 1.00 14.09 109 GLY A O 1
ATOM 963 N N . ASP A 1 113 ? 60.041 9.672 5.098 1.00 12.82 110 ASP A N 1
ATOM 964 C CA . ASP A 1 113 ? 59.201 8.762 4.308 1.00 14.06 110 ASP A CA 1
ATOM 965 C C . ASP A 1 113 ? 58.317 9.598 3.359 1.00 13.99 110 ASP A C 1
ATOM 966 O O . ASP A 1 113 ? 57.482 10.385 3.806 1.00 13.26 110 ASP A O 1
ATOM 971 N N . ALA A 1 114 ? 58.528 9.396 2.054 1.00 14.92 111 ALA A N 1
ATOM 972 C CA . ALA A 1 114 ? 57.758 10.090 1.004 1.00 15.90 111 ALA A CA 1
ATOM 973 C C . ALA A 1 114 ? 56.262 9.901 1.153 1.00 15.10 111 ALA A C 1
ATOM 974 O O . ALA A 1 114 ? 55.506 10.786 0.729 1.00 17.14 111 ALA A O 1
ATOM 976 N N . HIS A 1 115 ? 55.847 8.809 1.795 1.00 14.29 112 HIS A N 1
ATOM 977 C CA . HIS A 1 115 ? 54.431 8.502 1.947 1.00 14.70 112 HIS A CA 1
ATOM 978 C C . HIS A 1 115 ? 53.816 9.082 3.213 1.00 14.86 112 HIS A C 1
ATOM 979 O O . HIS A 1 115 ? 52.652 8.797 3.526 1.00 15.39 112 HIS A O 1
ATOM 986 N N . ARG A 1 116 ? 54.595 9.897 3.933 1.00 14.45 113 ARG A N 1
ATOM 987 C CA . ARG A 1 116 ? 54.138 10.434 5.239 1.00 13.45 113 ARG A CA 1
ATOM 988 C C . ARG A 1 116 ? 54.476 11.920 5.312 1.00 13.18 113 ARG A C 1
ATOM 989 O O . ARG A 1 116 ? 55.057 12.441 6.288 1.00 14.20 113 ARG A O 1
ATOM 997 N N . LEU A 1 117 ? 54.035 12.640 4.287 1.00 14.22 114 LEU A N 1
ATOM 998 C CA . LEU A 1 117 ? 54.323 14.081 4.227 1.00 13.57 114 LEU A CA 1
ATOM 999 C C . LEU A 1 117 ? 53.232 14.904 4.865 1.00 13.65 114 LEU A C 1
ATOM 1000 O O . LEU A 1 117 ? 52.054 14.773 4.519 1.00 14.44 114 LEU A O 1
ATOM 1005 N N . LEU A 1 118 ? 53.663 15.807 5.741 1.00 12.95 115 LEU A N 1
ATOM 1006 C CA . LEU A 1 118 ? 52.739 16.666 6.541 1.00 12.78 115 LEU A CA 1
ATOM 1007 C C . LEU A 1 118 ? 53.264 18.101 6.466 1.00 13.70 115 LEU A C 1
ATOM 1008 O O . LEU A 1 118 ? 54.456 18.323 6.172 1.00 14.52 115 LEU A O 1
ATOM 1013 N N . ILE A 1 119 ? 52.419 19.098 6.768 1.00 13.78 116 ILE A N 1
ATOM 1014 C CA . ILE A 1 119 ? 52.920 20.461 6.783 1.00 13.13 116 ILE A CA 1
ATOM 1015 C C . ILE A 1 119 ? 52.171 21.271 7.838 1.00 13.76 116 ILE A C 1
ATOM 1016 O O . ILE A 1 119 ? 50.966 21.065 8.067 1.00 13.06 116 ILE A O 1
ATOM 1021 N N . THR A 1 120 ? 52.883 22.180 8.483 1.00 13.87 117 THR A N 1
ATOM 1022 C CA . THR A 1 120 ? 52.229 23.162 9.351 1.00 14.02 117 THR A CA 1
ATOM 1023 C C . THR A 1 120 ? 52.886 24.523 9.120 1.00 14.30 117 THR A C 1
ATOM 1024 O O . THR A 1 120 ? 54.070 24.606 8.760 1.00 16.27 117 THR A O 1
ATOM 1028 N N . GLY A 1 121 ? 52.136 25.582 9.334 1.00 14.48 118 GLY A N 1
ATOM 1029 C CA . GLY A 1 121 ? 52.714 26.908 9.054 1.00 14.45 118 GLY A CA 1
ATOM 1030 C C . GLY A 1 121 ? 51.967 27.974 9.820 1.00 14.76 118 GLY A C 1
ATOM 1031 O O . GLY A 1 121 ? 50.819 27.769 10.204 1.00 14.26 118 GLY A O 1
ATOM 1032 N N . PHE A 1 122 ? 52.629 29.120 10.026 1.00 14.38 119 PHE A N 1
ATOM 1033 C CA . PHE A 1 122 ? 52.128 30.137 10.958 1.00 13.81 119 PHE A CA 1
ATOM 1034 C C . PHE A 1 122 ? 52.047 31.474 10.259 1.00 14.96 119 PHE A C 1
ATOM 1035 O O . PHE A 1 122 ? 52.993 31.863 9.602 1.00 16.47 119 PHE A O 1
ATOM 1043 N N A CYS A 1 123 ? 50.912 32.141 10.417 0.50 15.48 120 CYS A N 1
ATOM 1044 N N B CYS A 1 123 ? 50.935 32.191 10.456 0.50 15.70 120 CYS A N 1
ATOM 1045 C CA A CYS A 1 123 ? 50.770 33.504 9.957 0.50 16.82 120 CYS A CA 1
ATOM 1046 C CA B CYS A 1 123 ? 50.695 33.544 9.889 0.50 17.16 120 CYS A CA 1
ATOM 1047 C C A CYS A 1 123 ? 50.870 33.537 8.422 0.50 16.23 120 CYS A C 1
ATOM 1048 C C B CYS A 1 123 ? 50.849 33.542 8.379 0.50 16.45 120 CYS A C 1
ATOM 1049 O O A CYS A 1 123 ? 50.052 32.882 7.752 0.50 15.70 120 CYS A O 1
ATOM 1050 O O B CYS A 1 123 ? 50.062 32.877 7.687 0.50 15.85 120 CYS A O 1
ATOM 1055 N N . TRP A 1 124 ? 51.857 34.243 7.857 1.00 15.31 121 TRP A N 1
ATOM 1056 C CA . TRP A 1 124 ? 52.125 34.155 6.388 1.00 15.15 121 TRP A CA 1
ATOM 1057 C C . TRP A 1 124 ? 52.177 32.672 5.949 1.00 15.22 121 TRP A C 1
ATOM 1058 O O . TRP A 1 124 ? 51.598 32.253 4.910 1.00 14.71 121 TRP A O 1
ATOM 1069 N N . GLY A 1 125 ? 52.861 31.877 6.773 1.00 13.93 122 GLY A N 1
ATOM 1070 C CA . GLY A 1 125 ? 53.018 30.447 6.543 1.00 13.95 122 GLY A CA 1
ATOM 1071 C C . GLY A 1 125 ? 51.746 29.612 6.658 1.00 14.45 122 GLY A C 1
ATOM 1072 O O . GLY A 1 125 ? 51.655 28.532 6.041 1.00 15.73 122 GLY A O 1
ATOM 1073 N N . GLY A 1 126 ? 50.775 30.126 7.406 1.00 14.74 123 GLY A N 1
ATOM 1074 C CA . GLY A 1 126 ? 49.479 29.447 7.546 1.00 13.91 123 GLY A CA 1
ATOM 1075 C C . GLY A 1 126 ? 48.679 29.625 6.273 1.00 13.46 123 GLY A C 1
ATOM 1076 O O . GLY A 1 126 ? 47.976 28.706 5.877 1.00 13.76 123 GLY A O 1
ATOM 1077 N N . ARG A 1 127 ? 48.800 30.780 5.611 1.00 13.54 124 ARG A N 1
ATOM 1078 C CA . ARG A 1 127 ? 48.137 30.911 4.307 1.00 13.61 124 ARG A CA 1
ATOM 1079 C C . ARG A 1 127 ? 48.770 29.961 3.295 1.00 14.14 124 ARG A C 1
ATOM 1080 O O . ARG A 1 127 ? 48.072 29.278 2.546 1.00 13.80 124 ARG A O 1
ATOM 1088 N N . ILE A 1 128 ? 50.103 29.945 3.271 1.00 14.55 125 ILE A N 1
ATOM 1089 C CA . ILE A 1 128 ? 50.854 29.047 2.369 1.00 14.36 125 ILE A CA 1
ATOM 1090 C C . ILE A 1 128 ? 50.459 27.585 2.614 1.00 14.84 125 ILE A C 1
ATOM 1091 O O . ILE A 1 128 ? 50.320 26.810 1.660 1.00 14.87 125 ILE A O 1
ATOM 1096 N N . THR A 1 129 ? 50.259 27.243 3.878 1.00 14.41 126 THR A N 1
ATOM 1097 C CA . THR A 1 129 ? 49.818 25.906 4.252 1.00 14.31 126 THR A CA 1
ATOM 1098 C C . THR A 1 129 ? 48.527 25.504 3.511 1.00 14.71 126 THR A C 1
ATOM 1099 O O . THR A 1 129 ? 48.459 24.418 2.952 1.00 13.58 126 THR A O 1
ATOM 1103 N N . TRP A 1 130 ? 47.502 26.369 3.531 1.00 14.45 127 TRP A N 1
ATOM 1104 C CA . TRP A 1 130 ? 46.290 26.074 2.770 1.00 14.86 127 TRP A CA 1
ATOM 1105 C C . TRP A 1 130 ? 46.591 25.879 1.294 1.00 14.97 127 TRP A C 1
ATOM 1106 O O . TRP A 1 130 ? 46.090 24.939 0.661 1.00 14.61 127 TRP A O 1
ATOM 1117 N N . LEU A 1 131 ? 47.352 26.811 0.727 1.00 14.42 128 LEU A N 1
ATOM 1118 C CA . LEU A 1 131 ? 47.679 26.711 -0.701 1.00 14.09 128 LEU A CA 1
ATOM 1119 C C . LEU A 1 131 ? 48.377 25.387 -1.034 1.00 14.70 128 LEU A C 1
ATOM 1120 O O . LEU A 1 131 ? 48.104 24.771 -2.093 1.00 14.80 128 LEU A O 1
ATOM 1125 N N . TYR A 1 132 ? 49.352 24.998 -0.192 1.00 13.81 129 TYR A N 1
ATOM 1126 C CA . TYR A 1 132 ? 50.125 23.782 -0.460 1.00 14.23 129 TYR A CA 1
ATOM 1127 C C . TYR A 1 132 ? 49.237 22.533 -0.406 1.00 14.36 129 TYR A C 1
ATOM 1128 O O . TYR A 1 132 ? 49.433 21.569 -1.198 1.00 15.28 129 TYR A O 1
ATOM 1137 N N . ALA A 1 133 ? 48.235 22.552 0.483 1.00 13.76 130 ALA A N 1
ATOM 1138 C CA . ALA A 1 133 ? 47.292 21.447 0.554 1.00 15.00 130 ALA A CA 1
ATOM 1139 C C . ALA A 1 133 ? 46.453 21.281 -0.730 1.00 16.09 130 ALA A C 1
ATOM 1140 O O . ALA A 1 133 ? 45.996 20.177 -1.009 1.00 16.68 130 ALA A O 1
ATOM 1142 N N . ALA A 1 134 ? 46.315 22.343 -1.531 1.00 15.28 131 ALA A N 1
ATOM 1143 C CA . ALA A 1 134 ? 45.660 22.233 -2.844 1.00 16.94 131 ALA A CA 1
ATOM 1144 C C . ALA A 1 134 ? 46.678 22.052 -3.975 1.00 17.56 131 ALA A C 1
ATOM 1145 O O . ALA A 1 134 ? 46.312 22.010 -5.162 1.00 19.69 131 ALA A O 1
ATOM 1147 N N . HIS A 1 135 ? 47.955 21.983 -3.631 1.00 14.98 132 HIS A N 1
ATOM 1148 C CA . HIS A 1 135 ? 49.001 21.900 -4.663 1.00 15.24 132 HIS A CA 1
ATOM 1149 C C . HIS A 1 135 ? 49.605 20.501 -4.809 1.00 16.05 132 HIS A C 1
ATOM 1150 O O . HIS A 1 135 ? 49.797 20.010 -5.928 1.00 15.74 132 HIS A O 1
ATOM 1157 N N . ASN A 1 136 ? 49.945 19.883 -3.679 1.00 16.28 133 ASN A N 1
ATOM 1158 C CA . ASN A 1 136 ? 50.696 18.607 -3.684 1.00 16.15 133 ASN A CA 1
ATOM 1159 C C . ASN A 1 136 ? 49.753 17.458 -3.375 1.00 17.40 133 ASN A C 1
ATOM 1160 O O . ASN A 1 136 ? 49.339 17.295 -2.235 1.00 17.20 133 ASN A O 1
ATOM 1165 N N . PRO A 1 137 ? 49.432 16.629 -4.384 1.00 17.93 134 PRO A N 1
ATOM 1166 C CA . PRO A 1 137 ? 48.446 15.563 -4.138 1.00 19.12 134 PRO A CA 1
ATOM 1167 C C . PRO A 1 137 ? 48.960 14.468 -3.174 1.00 18.87 134 PRO A C 1
ATOM 1168 O O . PRO A 1 137 ? 48.153 13.679 -2.666 1.00 18.75 134 PRO A O 1
ATOM 1172 N N A GLN A 1 138 ? 50.277 14.436 -2.966 0.50 18.01 135 GLN A N 1
ATOM 1173 N N B GLN A 1 138 ? 50.256 14.422 -2.920 0.50 17.56 135 GLN A N 1
ATOM 1174 C CA A GLN A 1 138 ? 50.943 13.452 -2.090 0.50 18.29 135 GLN A CA 1
ATOM 1175 C CA B GLN A 1 138 ? 50.789 13.390 -2.026 0.50 17.55 135 GLN A CA 1
ATOM 1176 C C A GLN A 1 138 ? 50.791 13.853 -0.614 0.50 16.91 135 GLN A C 1
ATOM 1177 C C B GLN A 1 138 ? 50.953 13.904 -0.601 0.50 16.50 135 GLN A C 1
ATOM 1178 O O A GLN A 1 138 ? 50.945 13.019 0.267 0.50 15.55 135 GLN A O 1
ATOM 1179 O O B GLN A 1 138 ? 51.493 13.207 0.253 0.50 15.54 135 GLN A O 1
ATOM 1190 N N . LEU A 1 139 ? 50.478 15.124 -0.345 1.00 15.76 136 LEU A N 1
ATOM 1191 C CA . LEU A 1 139 ? 50.435 15.624 1.042 1.00 15.70 136 LEU A CA 1
ATOM 1192 C C . LEU A 1 139 ? 49.377 14.840 1.838 1.00 15.34 136 LEU A C 1
ATOM 1193 O O . LEU A 1 139 ? 48.281 14.618 1.342 1.00 15.24 136 LEU A O 1
ATOM 1198 N N . LYS A 1 140 ? 49.696 14.402 3.060 1.00 14.31 137 LYS A N 1
ATOM 1199 C CA . LYS A 1 140 ? 48.737 13.616 3.842 1.00 13.51 137 LYS A CA 1
ATOM 1200 C C . LYS A 1 140 ? 47.849 14.455 4.753 1.00 14.13 137 LYS A C 1
ATOM 1201 O O . LYS A 1 140 ? 46.687 14.097 4.964 1.00 13.71 137 LYS A O 1
ATOM 1207 N N . ALA A 1 141 ? 48.385 15.545 5.295 1.00 13.82 138 ALA A N 1
ATOM 1208 C CA . ALA A 1 141 ? 47.574 16.417 6.142 1.00 14.02 138 ALA A CA 1
ATOM 1209 C C . ALA A 1 141 ? 48.281 17.732 6.382 1.00 14.06 138 ALA A C 1
ATOM 1210 O O . ALA A 1 141 ? 49.511 17.847 6.142 1.00 14.24 138 ALA A O 1
ATOM 1212 N N . ALA A 1 142 ? 47.500 18.727 6.834 1.00 13.77 139 ALA A N 1
ATOM 1213 C CA . ALA A 1 142 ? 48.045 20.092 6.988 1.00 13.52 139 ALA A CA 1
ATOM 1214 C C . ALA A 1 142 ? 47.381 20.763 8.183 1.00 13.69 139 ALA A C 1
ATOM 1215 O O . ALA A 1 142 ? 46.201 20.526 8.468 1.00 13.85 139 ALA A O 1
ATOM 1217 N N . VAL A 1 143 ? 48.159 21.568 8.896 1.00 13.49 140 VAL A N 1
ATOM 1218 C CA . VAL A 1 143 ? 47.650 22.397 10.013 1.00 14.86 140 VAL A CA 1
ATOM 1219 C C . VAL A 1 143 ? 48.091 23.839 9.786 1.00 13.64 140 VAL A C 1
ATOM 1220 O O . VAL A 1 143 ? 49.300 24.140 9.816 1.00 14.46 140 VAL A O 1
ATOM 1224 N N . ALA A 1 144 ? 47.103 24.729 9.576 1.00 13.71 141 ALA A N 1
ATOM 1225 C CA . ALA A 1 144 ? 47.388 26.144 9.227 1.00 13.22 141 ALA A CA 1
ATOM 1226 C C . ALA A 1 144 ? 47.056 26.968 10.468 1.00 13.78 141 ALA A C 1
ATOM 1227 O O . ALA A 1 144 ? 45.916 26.904 10.987 1.00 14.89 141 ALA A O 1
ATOM 1229 N N . TRP A 1 145 ? 48.028 27.738 10.958 1.00 13.54 142 TRP A N 1
ATOM 1230 C CA . TRP A 1 145 ? 47.765 28.609 12.097 1.00 13.74 142 TRP A CA 1
ATOM 1231 C C . TRP A 1 145 ? 47.601 30.045 11.617 1.00 14.12 142 TRP A C 1
ATOM 1232 O O . TRP A 1 145 ? 48.524 30.611 11.059 1.00 14.63 142 TRP A O 1
ATOM 1243 N N . TYR A 1 146 ? 46.416 30.594 11.873 1.00 13.74 143 TYR A N 1
ATOM 1244 C CA . TYR A 1 146 ? 46.046 32.004 11.591 1.00 15.38 143 TYR A CA 1
ATOM 1245 C C . TYR A 1 146 ? 46.674 32.528 10.301 1.00 15.87 143 TYR A C 1
ATOM 1246 O O . TYR A 1 146 ? 47.431 33.525 10.312 1.00 16.56 143 TYR A O 1
ATOM 1255 N N . GLY A 1 147 ? 46.346 31.849 9.197 1.00 15.58 144 GLY A N 1
ATOM 1256 C CA . GLY A 1 147 ? 46.717 32.261 7.839 1.00 15.66 144 GLY A CA 1
ATOM 1257 C C . GLY A 1 147 ? 45.558 33.034 7.199 1.00 16.00 144 GLY A C 1
ATOM 1258 O O . GLY A 1 147 ? 44.399 32.588 7.252 1.00 15.27 144 GLY A O 1
ATOM 1259 N N A LYS A 1 148 ? 45.869 34.170 6.573 0.50 15.53 145 LYS A N 1
ATOM 1260 N N B LYS A 1 148 ? 45.863 34.172 6.575 0.50 15.57 145 LYS A N 1
ATOM 1261 C CA A LYS A 1 148 ? 44.872 34.964 5.843 0.50 15.75 145 LYS A CA 1
ATOM 1262 C CA B LYS A 1 148 ? 44.834 34.977 5.904 0.50 15.71 145 LYS A CA 1
ATOM 1263 C C A LYS A 1 148 ? 44.080 34.109 4.874 0.50 15.57 145 LYS A C 1
ATOM 1264 C C B LYS A 1 148 ? 44.083 34.141 4.873 0.50 15.58 145 LYS A C 1
ATOM 1265 O O A LYS A 1 148 ? 44.678 33.336 4.114 0.50 15.61 145 LYS A O 1
ATOM 1266 O O B LYS A 1 148 ? 44.702 33.384 4.110 0.50 15.59 145 LYS A O 1
ATOM 1277 N N . LEU A 1 149 ? 42.748 34.265 4.875 1.00 14.89 146 LEU A N 1
ATOM 1278 C CA . LEU A 1 149 ? 41.846 33.417 4.070 1.00 15.53 146 LEU A CA 1
ATOM 1279 C C . LEU A 1 149 ? 41.292 34.062 2.799 1.00 17.85 146 LEU A C 1
ATOM 1280 O O . LEU A 1 149 ? 41.009 33.373 1.803 1.00 15.90 146 LEU A O 1
ATOM 1285 N N . VAL A 1 150 ? 41.082 35.366 2.887 1.00 20.28 147 VAL A N 1
ATOM 1286 C CA . VAL A 1 150 ? 40.496 36.162 1.795 1.00 24.84 147 VAL A CA 1
ATOM 1287 C C . VAL A 1 150 ? 41.357 37.392 1.665 1.00 26.02 147 VAL A C 1
ATOM 1288 O O . VAL A 1 150 ? 42.106 37.781 2.568 1.00 27.38 147 VAL A O 1
ATOM 1292 N N . GLY A 1 151 ? 41.365 37.967 0.485 1.00 28.75 148 GLY A N 1
ATOM 1293 C CA . GLY A 1 151 ? 42.285 39.056 0.255 1.00 29.68 148 GLY A CA 1
ATOM 1294 C C . GLY A 1 151 ? 42.036 39.622 -1.129 1.00 28.60 148 GLY A C 1
ATOM 1295 O O . GLY A 1 151 ? 41.331 39.038 -1.961 1.00 28.84 148 GLY A O 1
ATOM 1296 N N . GLU A 1 152 ? 42.644 40.753 -1.381 1.00 30.35 149 GLU A N 1
ATOM 1297 C CA . GLU A 1 152 ? 42.709 41.245 -2.751 1.00 30.14 149 GLU A CA 1
ATOM 1298 C C . GLU A 1 152 ? 43.846 40.453 -3.386 1.00 29.11 149 GLU A C 1
ATOM 1299 O O . GLU A 1 152 ? 44.730 39.944 -2.687 1.00 28.43 149 GLU A O 1
ATOM 1305 N N . LYS A 1 153 ? 43.800 40.328 -4.697 1.00 28.19 150 LYS A N 1
ATOM 1306 C CA . LYS A 1 153 ? 44.767 39.529 -5.419 1.00 27.91 150 LYS A CA 1
ATOM 1307 C C . LYS A 1 153 ? 45.868 40.390 -5.949 1.00 25.86 150 LYS A C 1
ATOM 1308 O O . LYS A 1 153 ? 45.716 41.601 -6.091 1.00 26.32 150 LYS A O 1
ATOM 1314 N N . SER A 1 154 ? 46.986 39.741 -6.271 1.00 23.06 151 SER A N 1
ATOM 1315 C CA . SER A 1 154 ? 48.084 40.405 -6.957 1.00 19.25 151 SER A CA 1
ATOM 1316 C C . SER A 1 154 ? 48.693 39.358 -7.888 1.00 17.65 151 SER A C 1
ATOM 1317 O O . SER A 1 154 ? 48.384 38.164 -7.770 1.00 17.38 151 SER A O 1
ATOM 1320 N N A LEU A 1 155 ? 49.605 39.782 -8.755 0.50 16.12 152 LEU A N 1
ATOM 1321 N N B LEU A 1 155 ? 49.543 39.798 -8.818 0.50 18.43 152 LEU A N 1
ATOM 1322 C CA A LEU A 1 155 ? 50.316 38.829 -9.606 0.50 14.66 152 LEU A CA 1
ATOM 1323 C CA B LEU A 1 155 ? 50.181 38.887 -9.781 0.50 18.89 152 LEU A CA 1
ATOM 1324 C C A LEU A 1 155 ? 51.233 37.909 -8.783 0.50 14.25 152 LEU A C 1
ATOM 1325 C C B LEU A 1 155 ? 50.863 37.746 -9.039 0.50 19.20 152 LEU A C 1
ATOM 1326 O O A LEU A 1 155 ? 51.395 36.725 -9.110 0.50 12.93 152 LEU A O 1
ATOM 1327 O O B LEU A 1 155 ? 50.648 36.571 -9.308 0.50 19.95 152 LEU A O 1
ATOM 1336 N N A ASN A 1 156 ? 51.836 38.421 -7.713 0.60 14.14 153 ASN A N 1
ATOM 1337 N N B ASN A 1 156 ? 51.705 38.081 -8.071 0.40 18.97 153 ASN A N 1
ATO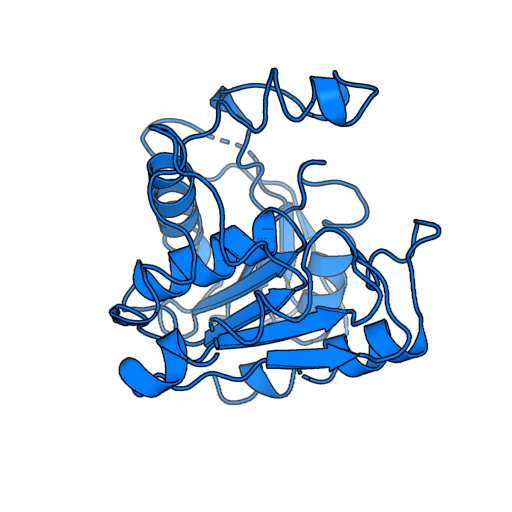M 1338 C CA A ASN A 1 156 ? 52.609 37.498 -6.889 0.60 14.88 153 ASN A CA 1
ATOM 1339 C CA B ASN A 1 156 ? 52.411 36.983 -7.398 0.40 18.97 153 ASN A CA 1
ATOM 1340 C C A ASN A 1 156 ? 51.769 36.471 -6.136 0.60 16.14 153 ASN A C 1
ATOM 1341 C C B ASN A 1 156 ? 51.704 36.334 -6.190 0.40 18.45 153 ASN A C 1
ATOM 1342 O O A ASN A 1 156 ? 52.147 35.292 -5.996 0.60 16.30 153 ASN A O 1
ATOM 1343 O O B ASN A 1 156 ? 52.161 35.291 -5.689 0.40 18.27 153 ASN A O 1
ATOM 1352 N N . SER A 1 157 ? 50.583 36.918 -5.741 1.00 17.50 154 SER A N 1
ATOM 1353 C CA . SER A 1 157 ? 49.671 36.154 -4.883 1.00 18.21 154 SER A CA 1
ATOM 1354 C C . SER A 1 157 ? 48.270 36.181 -5.532 1.00 18.24 154 SER A C 1
ATOM 1355 O O . SER A 1 157 ? 47.385 36.933 -5.105 1.00 20.01 154 SER A O 1
ATOM 1358 N N . PRO A 1 158 ? 48.082 35.397 -6.592 1.00 18.90 155 PRO A N 1
ATOM 1359 C CA . PRO A 1 158 ? 46.793 35.501 -7.323 1.00 19.64 155 PRO A CA 1
ATOM 1360 C C . PRO A 1 158 ? 45.606 34.704 -6.748 1.00 20.57 155 PRO A C 1
ATOM 1361 O O . PRO A 1 158 ? 44.468 34.917 -7.233 1.00 21.10 155 PRO A O 1
ATOM 1365 N N . LYS A 1 159 ? 45.848 33.758 -5.829 1.00 19.78 156 LYS A N 1
ATOM 1366 C CA . LYS A 1 159 ? 44.744 32.971 -5.226 1.00 19.46 156 LYS A CA 1
ATOM 1367 C C . LYS A 1 159 ? 44.895 32.968 -3.742 1.00 18.42 156 LYS A C 1
ATOM 1368 O O . LYS A 1 159 ? 46.021 32.939 -3.251 1.00 18.94 156 LYS A O 1
ATOM 1374 N N . HIS A 1 160 ? 43.764 32.996 -3.033 1.00 17.55 157 HIS A N 1
ATOM 1375 C CA . HIS A 1 160 ? 43.760 32.873 -1.566 1.00 17.16 157 HIS A CA 1
ATOM 1376 C C . HIS A 1 160 ? 43.065 31.583 -1.166 1.00 15.36 157 HIS A C 1
ATOM 1377 O O . HIS A 1 160 ? 42.490 30.901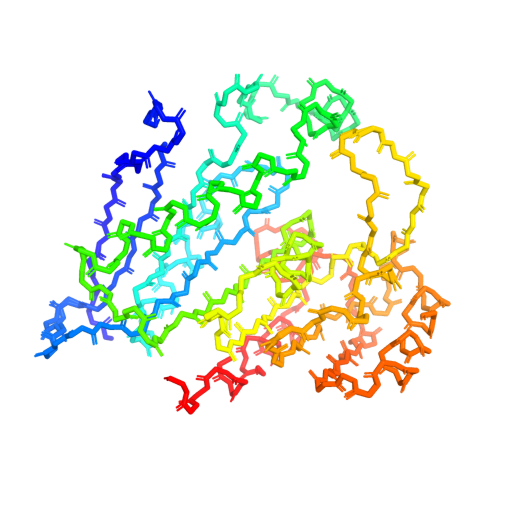 -2.028 1.00 14.68 157 HIS A O 1
ATOM 1384 N N . PRO A 1 161 ? 43.167 31.193 0.110 1.00 15.35 158 PRO A N 1
ATOM 1385 C CA . PRO A 1 161 ? 42.583 29.930 0.518 1.00 15.17 158 PRO A CA 1
ATOM 1386 C C . PRO A 1 161 ? 41.115 29.769 0.084 1.00 15.62 158 PRO A C 1
ATOM 1387 O O . PRO A 1 161 ? 40.720 28.659 -0.303 1.00 15.32 158 PRO A O 1
ATOM 1391 N N A VAL A 1 162 ? 40.327 30.852 0.108 0.50 15.38 159 VAL A N 1
ATOM 1392 N N B VAL A 1 162 ? 40.364 30.875 0.084 0.50 15.36 159 VAL A N 1
ATOM 1393 C CA A VAL A 1 162 ? 38.909 30.704 -0.278 0.50 15.79 159 VAL A CA 1
ATOM 1394 C CA B VAL A 1 162 ? 38.938 30.818 -0.265 0.50 16.04 159 VAL A CA 1
ATOM 1395 C C A VAL A 1 162 ? 38.814 30.181 -1.700 0.50 16.27 159 VAL A C 1
ATOM 1396 C C B VAL A 1 162 ? 38.723 30.417 -1.723 0.50 16.25 159 VAL A C 1
ATOM 1397 O O A VAL A 1 162 ? 37.922 29.406 -1.999 0.50 15.68 159 VAL A O 1
ATOM 1398 O O B VAL A 1 162 ? 37.639 29.958 -2.070 0.50 15.07 159 VAL A O 1
ATOM 1405 N N . ASP A 1 163 ? 39.763 30.582 -2.556 1.00 16.88 160 ASP A N 1
ATOM 1406 C CA . ASP A 1 163 ? 39.735 30.204 -4.017 1.00 18.29 160 ASP A CA 1
ATOM 1407 C C . ASP A 1 163 ? 40.118 28.752 -4.305 1.00 19.57 160 ASP A C 1
ATOM 1408 O O . ASP A 1 163 ? 39.763 28.190 -5.359 1.00 18.59 160 ASP A O 1
ATOM 1413 N N . ILE A 1 164 ? 40.888 28.152 -3.387 1.00 19.23 161 ILE A N 1
ATOM 1414 C CA . ILE A 1 164 ? 41.455 26.826 -3.653 1.00 20.31 161 ILE A CA 1
ATOM 1415 C C . ILE A 1 164 ? 40.829 25.738 -2.840 1.00 20.19 161 ILE A C 1
ATOM 1416 O O . ILE A 1 164 ? 41.189 24.581 -2.990 1.00 19.00 161 ILE A O 1
ATOM 1421 N N . ALA A 1 165 ? 39.846 26.105 -2.003 1.00 21.02 162 ALA A N 1
ATOM 1422 C CA . ALA A 1 165 ? 39.164 25.120 -1.169 1.00 22.04 162 ALA A CA 1
ATOM 1423 C C . ALA A 1 165 ? 38.695 23.969 -2.072 1.00 22.17 162 ALA A C 1
ATOM 1424 O O . ALA A 1 165 ? 38.764 22.779 -1.759 1.00 21.99 162 ALA A O 1
ATOM 1426 N N . VAL A 1 166 ? 38.244 24.348 -3.257 1.00 24.05 163 VAL A N 1
ATOM 1427 C CA . VAL A 1 166 ? 37.823 23.402 -4.229 1.00 22.90 163 VAL A CA 1
ATOM 1428 C C . VAL A 1 166 ? 38.858 22.335 -4.663 1.00 23.44 163 VAL A C 1
ATOM 1429 O O . VAL A 1 166 ? 38.474 21.243 -5.073 1.00 23.94 163 VAL A O 1
ATOM 1433 N N . ASP A 1 167 ? 40.158 22.644 -4.549 1.00 22.57 164 ASP A N 1
ATOM 1434 C CA . ASP A 1 167 ? 41.272 21.792 -5.046 1.00 22.13 164 ASP A CA 1
ATOM 1435 C C . ASP A 1 167 ? 42.045 21.118 -3.880 1.00 20.92 164 ASP A C 1
ATOM 1436 O O . ASP A 1 167 ? 43.022 20.424 -4.098 1.00 19.86 164 ASP A O 1
ATOM 1441 N N . LEU A 1 168 ? 41.570 21.302 -2.655 1.00 19.50 165 LEU A N 1
ATOM 1442 C CA . LEU A 1 168 ? 42.231 20.668 -1.493 1.00 19.87 165 LEU A CA 1
ATOM 1443 C C . LEU A 1 168 ? 42.366 19.129 -1.628 1.00 20.78 165 LEU A C 1
ATOM 1444 O O . LEU A 1 168 ? 41.400 18.428 -2.011 1.00 21.64 165 LEU A O 1
ATOM 1449 N N A ASN A 1 169 ? 43.574 18.640 -1.332 0.65 20.55 166 ASN A N 1
ATOM 1450 N N B ASN A 1 169 ? 43.546 18.602 -1.332 0.35 20.74 166 ASN A N 1
ATOM 1451 C CA A ASN A 1 169 ? 43.990 17.241 -1.547 0.65 21.24 166 ASN A CA 1
ATOM 1452 C CA B ASN A 1 169 ? 43.800 17.169 -1.507 0.35 21.23 166 ASN A CA 1
ATOM 1453 C C A ASN A 1 169 ? 44.075 16.456 -0.240 0.65 20.41 166 ASN A C 1
ATOM 1454 C C B ASN A 1 169 ? 44.326 16.496 -0.254 0.35 20.33 166 ASN A C 1
ATOM 1455 O O A ASN A 1 169 ? 44.096 15.228 -0.266 0.65 19.33 166 ASN A O 1
ATOM 1456 O O B ASN A 1 169 ? 44.880 15.389 -0.323 0.35 19.51 166 ASN A O 1
ATOM 1465 N N . ALA A 1 170 ? 44.170 17.185 0.876 1.00 19.35 167 ALA A N 1
ATOM 1466 C CA . ALA A 1 170 ? 44.527 16.645 2.198 1.00 18.36 167 ALA A CA 1
ATOM 1467 C C . ALA A 1 170 ? 43.671 17.327 3.253 1.00 17.86 167 ALA A C 1
ATOM 1468 O O . ALA A 1 170 ? 43.265 18.496 3.057 1.00 18.52 167 ALA A O 1
ATOM 1470 N N . PRO A 1 171 ? 43.375 16.622 4.381 1.00 16.60 168 PRO A N 1
ATOM 1471 C CA . PRO A 1 171 ? 42.629 17.242 5.483 1.00 15.84 168 PRO A CA 1
ATOM 1472 C C . PRO A 1 171 ? 43.403 18.402 6.101 1.00 14.95 168 PRO A C 1
ATOM 1473 O O . PRO A 1 171 ? 44.600 18.230 6.424 1.00 15.62 168 PRO A O 1
ATOM 1477 N N . VAL A 1 172 ? 42.738 19.557 6.248 1.00 13.77 169 VAL A N 1
ATOM 1478 C CA . VAL A 1 172 ? 43.407 20.739 6.797 1.00 13.87 169 VAL A CA 1
ATOM 1479 C C . VAL A 1 172 ? 42.699 21.158 8.047 1.00 13.51 169 VAL A C 1
ATOM 1480 O O . VAL A 1 172 ? 41.480 21.3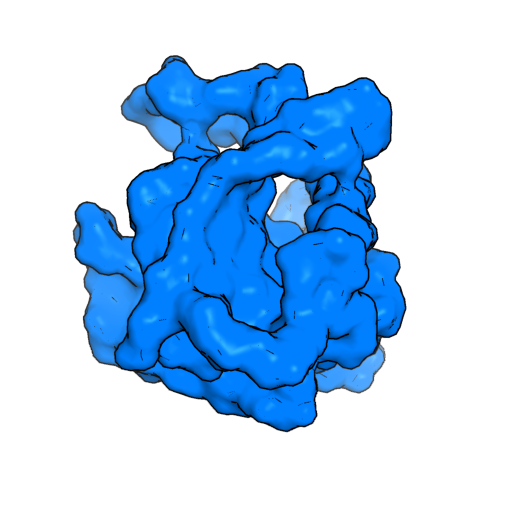18 8.048 1.00 14.07 169 VAL A O 1
ATOM 1484 N N . LEU A 1 173 ? 43.466 21.324 9.116 1.00 12.94 170 LEU A N 1
ATOM 1485 C CA . LEU A 1 173 ? 42.938 21.884 10.388 1.00 13.40 170 LEU A CA 1
ATOM 1486 C C . LEU A 1 173 ? 43.426 23.331 10.458 1.00 13.25 170 LEU A C 1
ATOM 1487 O O . LEU A 1 173 ? 44.646 23.581 10.320 1.00 15.15 170 LEU A O 1
ATOM 1492 N N . GLY A 1 174 ? 42.524 24.285 10.690 1.00 13.52 171 GLY A N 1
ATOM 1493 C CA . GLY A 1 174 ? 42.972 25.675 10.894 1.00 15.14 171 GLY A CA 1
ATOM 1494 C C . GLY A 1 174 ? 42.854 26.035 12.368 1.00 15.23 171 GLY A C 1
ATOM 1495 O O . GLY A 1 174 ? 41.887 25.666 13.031 1.00 15.40 171 GLY A O 1
ATOM 1496 N N . LEU A 1 175 ? 43.840 26.751 12.893 1.00 14.53 172 LEU A N 1
ATOM 1497 C CA . LEU A 1 175 ? 43.804 27.183 14.311 1.00 13.73 172 LEU A CA 1
ATOM 1498 C C . LEU A 1 175 ? 43.826 28.713 14.296 1.00 14.62 172 LEU A C 1
ATOM 1499 O O . LEU A 1 175 ? 44.832 29.320 13.916 1.00 15.12 172 LEU A O 1
ATOM 1504 N N . TYR A 1 176 ? 42.700 29.336 14.688 1.00 14.20 173 TYR A N 1
ATOM 1505 C CA . TYR A 1 176 ? 42.483 30.772 14.453 1.00 15.09 173 TYR A CA 1
ATOM 1506 C C . TYR A 1 176 ? 42.118 31.460 15.775 1.00 15.50 173 TYR A C 1
ATOM 1507 O O . TYR A 1 176 ? 41.567 30.813 16.686 1.00 16.04 173 TYR A O 1
ATOM 1516 N N . GLY A 1 177 ? 42.448 32.749 15.882 1.00 15.64 174 GLY A N 1
ATOM 1517 C CA . GLY A 1 177 ? 42.118 33.520 17.096 1.00 1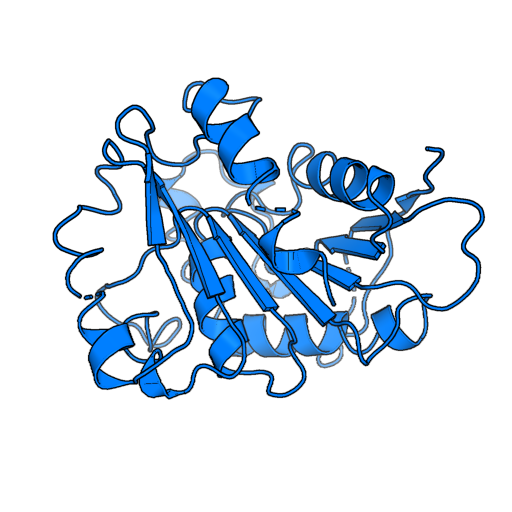5.14 174 GLY A CA 1
ATOM 1518 C C . GLY A 1 177 ? 40.921 34.465 16.881 1.00 16.34 174 GLY A C 1
ATOM 1519 O O . GLY A 1 177 ? 40.898 35.245 15.922 1.00 16.32 174 GLY A O 1
ATOM 1520 N N . ALA A 1 178 ? 39.947 34.391 17.769 1.00 16.96 175 ALA A N 1
ATOM 1521 C CA . ALA A 1 178 ? 38.761 35.269 17.693 1.00 17.46 175 ALA A CA 1
ATOM 1522 C C . ALA A 1 178 ? 39.113 36.749 17.788 1.00 18.27 175 ALA A C 1
ATOM 1523 O O . ALA A 1 178 ? 38.418 37.582 17.191 1.00 18.85 175 ALA A O 1
ATOM 1525 N N . LYS A 1 179 ? 40.170 37.093 18.530 1.00 18.97 176 LYS A N 1
ATOM 1526 C CA . LYS A 1 179 ? 40.563 38.498 18.712 1.00 19.91 176 LYS A CA 1
ATOM 1527 C C . LYS A 1 179 ? 41.485 39.015 17.619 1.00 19.77 176 LYS A C 1
ATOM 1528 O O . LYS A 1 179 ? 41.968 40.140 17.704 1.00 20.24 176 LYS A O 1
ATOM 1534 N N . ASP A 1 180 ? 41.737 38.190 16.590 1.00 19.59 177 ASP A N 1
ATOM 1535 C CA . ASP A 1 180 ? 42.643 38.558 15.510 1.00 18.44 177 ASP A CA 1
ATOM 1536 C C . ASP A 1 180 ? 41.948 39.526 14.526 1.00 19.95 177 ASP A C 1
ATOM 1537 O O . ASP A 1 180 ? 41.112 39.115 13.691 1.00 19.64 177 ASP A O 1
ATOM 1542 N N . ALA A 1 181 ? 42.277 40.816 14.665 1.00 19.74 178 ALA A N 1
ATOM 1543 C CA . ALA A 1 181 ? 41.702 41.879 13.822 1.00 20.38 178 ALA A CA 1
ATOM 1544 C C . ALA A 1 181 ? 42.126 41.717 12.365 1.00 20.10 178 ALA A C 1
ATOM 1545 O O . ALA A 1 181 ? 41.390 42.142 11.458 1.00 20.58 178 ALA A O 1
ATOM 1547 N N . SER A 1 182 ? 43.295 41.110 12.141 1.00 20.14 179 SER A N 1
ATOM 1548 C CA . SER A 1 182 ? 43.800 40.905 10.774 1.00 19.87 179 SER A CA 1
ATOM 1549 C C . SER A 1 182 ? 43.050 39.785 10.022 1.00 20.37 179 SER A C 1
ATOM 1550 O O . SER A 1 182 ? 43.126 39.719 8.788 1.00 19.77 179 SER A O 1
ATOM 1553 N N . ILE A 1 183 ? 42.347 38.919 10.764 1.00 17.45 180 ILE A N 1
ATOM 1554 C CA . ILE A 1 183 ? 41.545 37.822 10.178 1.00 17.35 180 ILE A CA 1
ATOM 1555 C C . ILE A 1 183 ? 40.171 37.823 10.837 1.00 17.10 180 ILE A C 1
ATOM 1556 O O . ILE A 1 183 ? 39.893 37.034 11.751 1.00 15.84 180 ILE A O 1
ATOM 1561 N N . PRO A 1 184 ? 39.284 38.721 10.379 1.00 16.80 181 PRO A N 1
ATOM 1562 C CA . PRO A 1 184 ? 37.987 38.816 11.021 1.00 16.96 181 PRO A CA 1
ATOM 1563 C C . PRO A 1 184 ? 37.148 37.575 10.876 1.00 16.86 181 PRO A C 1
ATOM 1564 O O . PRO A 1 184 ? 37.299 36.777 9.916 1.00 17.76 181 PRO A O 1
ATOM 1568 N N . GLN A 1 185 ? 36.237 37.388 11.816 1.00 17.68 182 GLN A N 1
ATOM 1569 C CA . GLN A 1 185 ? 35.414 36.205 11.787 1.00 17.28 182 GLN A CA 1
ATOM 1570 C C . GLN A 1 185 ? 34.504 36.075 10.554 1.00 16.93 182 GLN A C 1
ATOM 1571 O O . GLN A 1 185 ? 34.135 34.962 10.179 1.00 16.61 182 GLN A O 1
ATOM 1577 N N A ASP A 1 186 ? 34.146 37.190 9.922 0.50 16.76 183 ASP A N 1
ATOM 1578 N N B ASP A 1 186 ? 34.151 37.202 9.923 0.50 16.59 183 ASP A N 1
ATOM 1579 C CA A ASP A 1 186 ? 33.353 37.101 8.704 0.50 16.10 183 ASP A CA 1
ATOM 1580 C CA B ASP A 1 186 ? 33.345 37.105 8.708 0.50 15.89 183 ASP A CA 1
ATOM 1581 C C A ASP A 1 186 ? 34.154 36.314 7.643 0.50 15.89 183 ASP A C 1
ATOM 1582 C C B ASP A 1 186 ? 34.146 36.368 7.595 0.50 15.83 183 ASP A C 1
ATOM 1583 O O A ASP A 1 186 ? 33.578 35.529 6.878 0.50 15.10 183 ASP A O 1
ATOM 1584 O O B ASP A 1 186 ? 33.563 35.646 6.772 0.50 15.23 183 ASP A O 1
ATOM 1593 N N . THR A 1 187 ? 35.471 36.519 7.616 1.00 15.28 184 THR A N 1
ATOM 1594 C CA . THR A 1 187 ? 36.347 35.833 6.633 1.00 15.37 184 THR A CA 1
ATOM 1595 C C . THR A 1 187 ? 36.463 34.348 6.931 1.00 16.01 184 THR A C 1
ATOM 1596 O O . THR A 1 187 ? 36.547 33.543 6.000 1.00 14.84 184 THR A O 1
ATOM 1600 N N . VAL A 1 188 ? 36.425 33.988 8.215 1.00 14.63 185 VAL A N 1
ATOM 1601 C CA . VAL A 1 188 ? 36.366 32.575 8.600 1.00 16.02 185 VAL A CA 1
ATOM 1602 C C . VAL A 1 188 ? 35.038 31.974 8.079 1.00 15.63 185 VAL A C 1
ATOM 1603 O O . VAL A 1 188 ? 34.999 30.821 7.573 1.00 16.11 185 VAL A O 1
ATOM 1607 N N . GLU A 1 189 ? 33.947 32.741 8.166 1.00 15.56 186 GLU A N 1
ATOM 1608 C CA . GLU A 1 189 ? 32.677 32.276 7.605 1.00 16.08 186 GLU A CA 1
ATOM 1609 C C . GLU A 1 189 ? 32.744 32.083 6.080 1.00 15.32 186 GLU A C 1
ATOM 1610 O O . GLU A 1 189 ? 32.219 31.096 5.543 1.00 15.34 186 GLU A O 1
ATOM 1616 N N . THR A 1 190 ? 33.358 33.033 5.385 1.00 14.00 187 THR A N 1
ATOM 1617 C CA . THR A 1 190 ? 33.525 32.900 3.940 1.00 13.73 187 THR A CA 1
ATOM 1618 C C . THR A 1 190 ? 34.294 31.617 3.629 1.00 13.23 187 THR A C 1
ATOM 1619 O O . THR A 1 190 ? 33.935 30.873 2.721 1.00 12.63 187 THR A O 1
ATOM 1631 N N . ARG A 1 192 ? 34.530 28.904 5.542 1.00 15.53 189 ARG A N 1
ATOM 1632 C CA . ARG A 1 192 ? 33.672 27.762 5.851 1.00 16.22 189 ARG A CA 1
ATOM 1633 C C . ARG A 1 192 ? 32.661 27.506 4.749 1.00 16.51 189 ARG A C 1
ATOM 1634 O O . ARG A 1 192 ? 32.375 26.346 4.453 1.00 15.72 189 ARG A O 1
ATOM 1642 N N . GLN A 1 193 ? 32.125 28.572 4.140 1.00 16.39 190 GLN A N 1
ATOM 1643 C CA . GLN A 1 193 ? 31.240 28.413 3.001 1.00 16.76 190 GLN A CA 1
ATOM 1644 C C . GLN A 1 193 ? 31.986 27.738 1.858 1.00 15.53 190 GLN A C 1
ATOM 1645 O O . GLN A 1 193 ? 31.414 26.857 1.209 1.00 16.79 190 GLN A O 1
ATOM 1651 N N . ALA A 1 194 ? 33.226 28.150 1.615 1.00 14.70 191 ALA A N 1
ATOM 1652 C CA . ALA A 1 194 ? 34.004 27.629 0.501 1.00 15.68 191 ALA A CA 1
ATOM 1653 C C . ALA A 1 194 ? 34.294 26.129 0.746 1.00 16.12 191 ALA A C 1
ATOM 1654 O O . ALA A 1 194 ? 34.176 25.313 -0.164 1.00 16.20 191 ALA A O 1
ATOM 1656 N N . LEU A 1 195 ? 34.636 25.798 1.980 1.00 14.98 192 LEU A N 1
ATOM 1657 C CA . LEU A 1 195 ? 34.945 24.387 2.351 1.00 15.27 192 LEU A CA 1
ATOM 1658 C C . LEU A 1 195 ? 33.705 23.479 2.245 1.00 17.56 192 LEU A C 1
ATOM 1659 O O . LEU A 1 195 ? 33.775 22.339 1.742 1.00 17.45 192 LEU A O 1
ATOM 1664 N N . ARG A 1 196 ? 32.558 23.986 2.703 1.00 17.80 193 ARG A N 1
ATOM 1665 C CA . ARG A 1 196 ? 31.332 23.226 2.561 1.00 19.62 193 ARG A CA 1
ATOM 1666 C C . ARG A 1 196 ? 30.947 23.014 1.098 1.00 19.47 193 ARG A C 1
ATOM 1667 O O . ARG A 1 196 ? 30.547 21.901 0.727 1.00 18.73 193 ARG A O 1
ATOM 1675 N N . ALA A 1 197 ? 31.084 24.062 0.268 1.00 18.83 194 ALA A N 1
ATOM 1676 C CA . ALA A 1 197 ? 30.715 23.966 -1.149 1.00 19.80 194 ALA A CA 1
ATOM 1677 C C . ALA A 1 197 ? 31.615 22.941 -1.847 1.00 20.31 194 ALA A C 1
ATOM 1678 O O . ALA A 1 197 ? 31.194 22.266 -2.797 1.00 20.11 194 ALA A O 1
ATOM 1680 N N . ALA A 1 198 ? 32.859 22.879 -1.387 1.00 19.83 195 ALA A N 1
ATOM 1681 C CA . ALA A 1 198 ? 33.864 21.961 -1.915 1.00 20.38 195 ALA A CA 1
ATOM 1682 C C . ALA A 1 198 ? 33.760 20.523 -1.370 1.00 20.40 195 ALA A C 1
ATOM 1683 O O . ALA A 1 198 ? 34.454 19.625 -1.892 1.00 20.55 195 ALA A O 1
ATOM 1685 N N A ASN A 1 199 ? 32.869 20.308 -0.394 0.50 20.10 196 ASN A N 1
ATOM 1686 N N B ASN A 1 199 ? 32.974 20.311 -0.316 0.50 19.66 196 ASN A N 1
ATOM 1687 C CA A ASN A 1 199 ? 32.886 19.142 0.530 0.50 20.48 196 ASN A CA 1
ATOM 1688 C CA B ASN A 1 199 ? 32.950 19.018 0.392 0.50 19.65 196 ASN A CA 1
ATOM 1689 C C A ASN A 1 199 ? 34.312 18.685 0.839 0.50 20.38 196 ASN A C 1
ATOM 1690 C C B ASN A 1 199 ? 34.304 18.623 0.989 0.50 19.89 196 ASN A C 1
ATOM 1691 O O A ASN A 1 199 ? 34.692 17.533 0.571 0.50 20.40 196 ASN A O 1
ATOM 1692 O O B ASN A 1 199 ? 34.624 17.434 1.094 0.50 20.04 196 ASN A O 1
ATOM 1701 N N . ALA A 1 200 ? 35.086 19.621 1.383 1.00 19.16 197 ALA A N 1
ATOM 1702 C CA . ALA A 1 200 ? 36.472 19.386 1.771 1.00 18.98 197 ALA A CA 1
ATOM 1703 C C . ALA A 1 200 ? 36.481 18.762 3.173 1.00 18.79 197 ALA A C 1
ATOM 1704 O O . ALA A 1 200 ? 35.539 18.971 3.956 1.00 20.03 197 ALA A O 1
ATOM 1706 N N . THR A 1 201 ? 37.502 17.954 3.479 1.00 18.16 198 THR A N 1
ATOM 1707 C CA . THR A 1 201 ? 37.729 17.528 4.869 1.00 17.99 198 THR A CA 1
ATOM 1708 C C . THR A 1 201 ? 38.591 18.589 5.542 1.00 17.38 198 THR A C 1
ATOM 1709 O O . THR A 1 201 ? 39.781 18.708 5.240 1.00 16.78 198 THR A O 1
ATOM 1713 N N . ALA A 1 202 ? 37.983 19.391 6.413 1.00 15.91 199 ALA A N 1
ATOM 1714 C CA . ALA A 1 202 ? 38.664 20.524 6.995 1.00 15.86 199 ALA A CA 1
ATOM 1715 C C . ALA A 1 202 ? 37.835 21.064 8.123 1.00 16.02 199 ALA A C 1
ATOM 1716 O O . ALA A 1 202 ? 36.595 20.961 8.116 1.00 17.63 199 ALA A O 1
ATOM 1718 N N A GLU A 1 203 ? 38.484 21.685 9.093 0.50 15.21 200 GLU A N 1
ATOM 1719 N N B GLU A 1 203 ? 38.546 21.668 9.084 0.50 16.14 200 GLU A N 1
ATOM 1720 C CA A GLU A 1 203 ? 37.732 22.411 10.102 0.50 15.24 200 GLU A CA 1
ATOM 1721 C CA B GLU A 1 203 ? 37.991 22.185 10.342 0.50 17.17 200 GLU A CA 1
ATOM 1722 C C A GLU A 1 203 ? 38.643 23.507 10.565 0.50 15.30 200 GLU A C 1
ATOM 1723 C C B GLU A 1 203 ? 38.733 23.483 10.693 0.50 16.38 200 GLU A C 1
ATOM 1724 O O A GLU A 1 203 ? 39.868 23.400 10.472 0.50 15.14 200 GLU A O 1
ATOM 1725 O O B GLU A 1 203 ? 39.968 23.500 10.611 0.50 16.46 200 GLU A O 1
ATOM 1736 N N . ILE A 1 204 ? 38.014 24.562 11.044 1.00 15.91 201 ILE A N 1
ATOM 1737 C CA . ILE A 1 204 ? 38.683 25.734 11.618 1.00 15.92 201 ILE A CA 1
ATOM 1738 C C . ILE A 1 204 ? 38.236 25.857 13.078 1.00 15.69 201 ILE A C 1
ATOM 1739 O O . ILE A 1 204 ? 37.032 25.964 13.379 1.00 16.42 201 ILE A O 1
ATOM 1744 N N . VAL A 1 205 ? 39.202 25.807 13.976 1.00 15.59 202 VAL A N 1
ATOM 1745 C CA . VAL A 1 205 ? 38.936 25.985 15.401 1.00 16.53 202 VAL A CA 1
ATOM 1746 C C . VAL A 1 205 ? 39.269 27.426 15.731 1.00 15.52 202 VAL A C 1
ATOM 1747 O O . VAL A 1 205 ? 40.369 27.894 15.407 1.00 16.12 202 VAL A O 1
ATOM 1751 N N . VAL A 1 206 ? 38.305 28.142 16.352 1.00 15.66 203 VAL A N 1
ATOM 1752 C CA . VAL A 1 206 ? 38.504 29.537 16.709 1.00 15.83 203 VAL A CA 1
ATOM 1753 C C . VAL A 1 206 ? 38.618 29.685 18.230 1.00 15.80 203 VAL A C 1
ATOM 1754 O O . VAL A 1 206 ? 37.711 29.264 18.972 1.00 15.63 203 VAL A O 1
ATOM 1758 N N . TYR A 1 207 ? 39.742 30.222 18.685 1.00 15.76 204 TYR A N 1
ATOM 1759 C CA . TYR A 1 207 ? 40.020 30.403 20.118 1.00 16.16 204 TYR A CA 1
ATOM 1760 C C . TYR A 1 207 ? 39.490 31.757 20.590 1.00 16.53 204 TYR A C 1
ATOM 1761 O O . TYR A 1 207 ? 40.004 32.797 20.175 1.00 17.68 204 TYR A O 1
ATOM 1770 N N . PRO A 1 208 ? 38.477 31.748 21.477 1.00 17.50 205 PRO A N 1
ATOM 1771 C CA . PRO A 1 208 ? 37.838 33.011 21.906 1.00 18.89 205 PRO A CA 1
ATOM 1772 C C . PRO A 1 208 ? 38.799 34.060 22.476 1.00 19.89 205 PRO 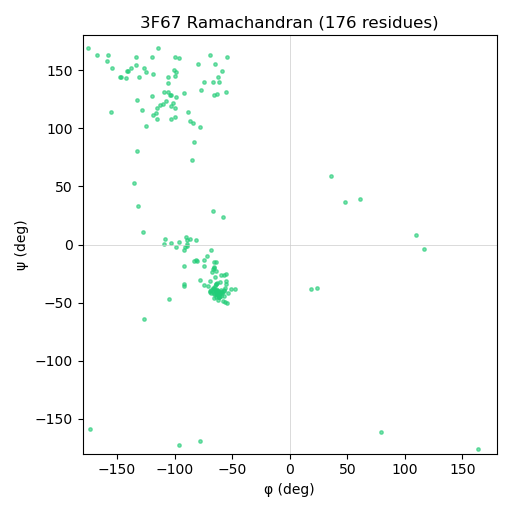A C 1
ATOM 1773 O O . PRO A 1 208 ? 38.561 35.255 22.321 1.00 20.52 205 PRO A O 1
ATOM 1777 N N . GLU A 1 209 ? 39.854 33.632 23.159 1.00 18.67 206 GLU A N 1
ATOM 1778 C CA . GLU A 1 209 ? 40.671 34.600 23.881 1.00 19.70 206 GLU A CA 1
ATOM 1779 C C . GLU A 1 209 ? 41.936 35.006 23.128 1.00 19.47 206 GLU A C 1
ATOM 1780 O O . GLU A 1 209 ? 42.699 35.835 23.612 1.00 19.45 206 GLU A O 1
ATOM 1786 N N . ALA A 1 210 ? 42.161 34.421 21.960 1.00 17.73 207 ALA A N 1
ATOM 1787 C CA . ALA A 1 210 ? 43.461 34.547 21.299 1.00 17.88 207 ALA A CA 1
ATOM 1788 C C . ALA A 1 210 ? 43.478 35.597 20.206 1.00 17.80 207 ALA A C 1
ATOM 1789 O O . ALA A 1 210 ? 42.523 35.734 19.460 1.00 17.85 207 ALA A O 1
ATOM 1791 N N . ASP A 1 211 ? 44.612 36.265 20.065 1.00 19.03 208 ASP A N 1
ATOM 1792 C CA . ASP A 1 211 ? 44.842 37.209 18.970 1.00 19.36 208 ASP A CA 1
ATOM 1793 C C . ASP A 1 211 ? 45.590 36.476 17.866 1.00 20.17 208 ASP A C 1
ATOM 1794 O O . ASP A 1 211 ? 45.784 35.228 17.935 1.00 19.67 208 ASP A O 1
ATOM 1799 N N . HIS A 1 212 ? 46.020 37.223 16.845 1.00 19.09 209 HIS A N 1
ATOM 1800 C CA . HIS A 1 212 ? 46.965 36.708 15.849 1.00 19.03 209 HIS A CA 1
ATOM 1801 C C . HIS A 1 212 ? 48.246 36.264 16.548 1.00 18.48 209 HIS A C 1
ATOM 1802 O O . HIS A 1 212 ? 48.599 36.805 17.599 1.00 18.45 209 HIS A O 1
ATOM 1809 N N . ALA A 1 213 ? 48.922 35.248 15.996 1.00 17.78 210 ALA A N 1
ATOM 1810 C CA . ALA A 1 213 ? 50.256 34.847 16.482 1.00 17.51 210 ALA A CA 1
ATOM 1811 C C . ALA A 1 213 ? 50.225 34.400 17.954 1.00 16.76 210 ALA A C 1
ATOM 1812 O O . ALA A 1 213 ? 51.159 34.637 18.741 1.00 18.15 210 ALA A O 1
ATOM 1814 N N . PHE A 1 214 ? 49.165 33.697 18.304 1.00 16.44 211 PHE A N 1
ATOM 1815 C CA . PHE A 1 214 ? 49.015 33.300 19.712 1.00 14.93 211 PHE A CA 1
ATOM 1816 C C . PHE A 1 214 ? 49.936 32.161 20.150 1.00 15.13 211 PHE A C 1
ATOM 1817 O O . PHE A 1 214 ? 50.050 31.874 21.335 1.00 14.17 211 PHE A O 1
ATOM 1825 N N . ASN A 1 215 ? 50.559 31.481 19.185 1.00 14.72 212 ASN A N 1
ATOM 1826 C CA . ASN A 1 215 ? 51.561 30.497 19.520 1.00 14.51 212 ASN A CA 1
ATOM 1827 C C . ASN A 1 215 ? 52.979 31.048 19.635 1.00 15.79 212 ASN A C 1
ATOM 1828 O O . ASN A 1 215 ? 53.911 30.304 19.966 1.00 16.22 212 ASN A O 1
ATOM 1833 N N . ALA A 1 216 ? 53.155 32.356 19.389 1.00 16.53 213 ALA A N 1
ATOM 1834 C CA . ALA A 1 216 ? 54.529 32.919 19.365 1.00 17.55 213 ALA A CA 1
ATOM 1835 C C . ALA A 1 216 ? 54.972 33.237 20.786 1.00 17.39 213 ALA A C 1
ATOM 1836 O O . ALA A 1 216 ? 54.760 34.360 21.310 1.00 17.43 213 ALA A O 1
ATOM 1838 N N . ASP A 1 217 ? 55.565 32.241 21.429 1.00 16.97 214 ASP A N 1
ATOM 1839 C CA . ASP A 1 217 ? 55.798 32.288 22.873 1.00 17.47 214 ASP A CA 1
ATOM 1840 C C . ASP A 1 217 ? 56.783 33.378 23.274 1.00 17.76 214 ASP A C 1
ATOM 1841 O O . ASP A 1 217 ? 56.850 33.730 24.447 1.00 17.89 214 ASP A O 1
ATOM 1846 N N . TYR A 1 218 ? 57.532 33.918 22.304 1.00 17.97 215 TYR A N 1
ATOM 1847 C CA . TYR A 1 218 ? 58.496 34.987 22.604 1.00 19.38 215 TYR A CA 1
ATOM 1848 C C . TYR A 1 218 ? 57.889 36.403 22.464 1.00 19.69 215 TYR A C 1
ATOM 1849 O O . TYR A 1 218 ? 58.577 37.420 22.717 1.00 21.09 215 TYR A O 1
ATOM 1858 N N . ARG A 1 219 ? 56.625 36.491 22.058 1.00 19.33 216 ARG A N 1
ATOM 1859 C CA . ARG A 1 219 ? 56.008 37.782 21.709 1.00 19.65 216 ARG A CA 1
ATOM 1860 C C . ARG A 1 219 ? 54.836 38.020 22.629 1.00 19.62 216 ARG A C 1
ATOM 1861 O O . ARG A 1 219 ? 54.284 37.073 23.201 1.00 19.35 216 ARG A O 1
ATOM 1869 N N . ALA A 1 220 ? 54.408 39.279 22.728 1.00 19.09 217 ALA A N 1
ATOM 1870 C CA . ALA A 1 220 ? 53.297 39.646 23.609 1.00 18.70 217 ALA A CA 1
ATOM 1871 C C . ALA A 1 220 ? 51.944 39.070 23.191 1.00 18.77 217 ALA A C 1
ATOM 1872 O O . ALA A 1 220 ? 51.045 38.996 24.024 1.00 18.44 217 ALA A O 1
ATOM 1874 N N . SER A 1 221 ? 51.798 38.688 21.917 1.00 18.54 218 SER A N 1
ATOM 1875 C CA . SER A 1 221 ? 50.579 38.059 21.399 1.00 18.05 218 SER A CA 1
ATOM 1876 C C . SER A 1 221 ? 50.353 36.603 21.883 1.00 17.93 218 SER A C 1
ATOM 1877 O O . SER A 1 221 ? 49.273 36.041 21.677 1.00 17.17 218 SER A O 1
ATOM 1880 N N . TYR A 1 222 ? 51.352 36.014 22.533 1.00 16.64 219 TYR A N 1
ATOM 1881 C CA . TYR A 1 222 ? 51.238 34.641 23.023 1.00 16.11 219 TYR A CA 1
ATOM 1882 C C . TYR A 1 222 ? 50.015 34.479 23.934 1.00 15.82 219 TYR A C 1
ATOM 1883 O O . TYR A 1 222 ? 49.811 35.273 24.874 1.00 15.78 219 TYR A O 1
ATOM 1892 N N . HIS A 1 223 ? 49.219 33.442 23.677 1.00 15.82 220 HIS A N 1
ATOM 1893 C CA . HIS A 1 223 ? 48.143 33.090 24.612 1.00 15.30 220 HIS A CA 1
ATOM 1894 C C . HIS A 1 223 ? 48.353 31.632 24.997 1.00 14.76 220 HIS A C 1
ATOM 1895 O O . HIS A 1 223 ? 48.013 30.718 24.231 1.00 13.54 220 HIS A O 1
ATOM 1902 N N . GLU A 1 224 ? 48.897 31.415 26.187 1.00 14.79 221 GLU A N 1
ATOM 1903 C CA . GLU A 1 224 ? 49.396 30.085 26.561 1.00 15.09 221 GLU A CA 1
ATOM 1904 C C . GLU A 1 224 ? 48.346 28.969 26.444 1.00 15.06 221 GLU A C 1
ATOM 1905 O O . GLU A 1 224 ? 48.622 27.901 25.892 1.00 15.42 221 GLU A O 1
ATOM 1911 N N . GLU A 1 225 ? 47.163 29.195 27.002 1.00 14.15 222 GLU A N 1
ATOM 1912 C CA . GLU A 1 225 ? 46.133 28.149 27.008 1.00 15.54 222 GLU A CA 1
ATOM 1913 C C . GLU A 1 225 ? 45.730 27.751 25.575 1.00 15.01 222 GLU A C 1
ATOM 1914 O O . GLU A 1 225 ? 45.617 26.542 25.254 1.00 14.07 222 GLU A O 1
ATOM 1920 N N . SER A 1 226 ? 45.554 28.754 24.700 1.00 14.27 223 SER A N 1
ATOM 1921 C CA . SER A 1 226 ? 45.244 28.469 23.300 1.00 13.87 223 SER A CA 1
ATOM 1922 C C . SER A 1 226 ? 46.398 27.835 22.554 1.00 13.63 223 SER A C 1
ATOM 1923 O O . SER A 1 226 ? 46.171 26.939 21.745 1.00 15.20 223 SER A O 1
ATOM 1926 N N . ALA A 1 227 ? 47.619 28.323 22.779 1.00 14.05 224 ALA A N 1
ATOM 1927 C CA . ALA A 1 227 ? 48.792 27.756 22.121 1.00 13.98 224 ALA A CA 1
ATOM 1928 C C . ALA A 1 227 ? 48.964 26.278 22.472 1.00 14.33 224 ALA A C 1
ATOM 1929 O O . ALA A 1 227 ? 49.206 25.469 21.583 1.00 15.06 224 ALA A O 1
ATOM 1931 N N . LYS A 1 228 ? 48.806 25.943 23.740 1.00 14.88 225 LYS A N 1
ATOM 1932 C CA . LYS A 1 228 ? 48.993 24.555 24.166 1.00 15.65 225 LYS A CA 1
ATOM 1933 C C . LYS A 1 228 ? 47.883 23.658 23.639 1.00 15.20 225 LYS A C 1
ATOM 1934 O O . LYS A 1 228 ? 48.159 22.547 23.189 1.00 16.20 225 LYS A O 1
ATOM 1940 N N . ASP A 1 229 ? 46.641 24.150 23.675 1.00 14.98 226 ASP A N 1
ATOM 1941 C CA . ASP A 1 229 ? 45.538 23.385 23.082 1.00 14.88 226 ASP A CA 1
ATOM 1942 C C . ASP A 1 229 ? 45.755 23.185 21.581 1.00 15.05 226 ASP A C 1
ATOM 1943 O O . ASP A 1 229 ? 45.557 22.085 21.051 1.00 14.73 226 ASP A O 1
ATOM 1948 N N . GLY A 1 230 ? 46.141 24.255 20.884 1.00 13.72 227 GLY A N 1
ATOM 1949 C CA . GLY A 1 230 ? 46.383 24.162 19.417 1.00 14.14 227 GLY A CA 1
ATOM 1950 C C . GLY A 1 230 ? 47.482 23.176 19.085 1.00 13.84 227 GLY A C 1
ATOM 1951 O O . GLY A 1 230 ? 47.362 22.360 18.138 1.00 14.02 227 GLY A O 1
ATOM 1952 N N . TRP A 1 231 ? 48.543 23.194 19.889 1.00 13.65 228 TRP A N 1
ATOM 1953 C CA . TRP A 1 231 ? 49.656 22.269 19.657 1.00 14.30 228 TRP A CA 1
ATOM 1954 C C . TRP A 1 231 ? 49.159 20.811 19.804 1.00 14.35 228 TRP A C 1
ATOM 1955 O O . TRP A 1 231 ? 49.500 19.946 18.990 1.00 13.21 228 TRP A O 1
ATOM 1966 N N . GLN A 1 232 ? 48.296 20.562 20.802 1.00 13.88 229 GLN A N 1
ATOM 1967 C CA . GLN A 1 232 ? 47.793 19.193 20.982 1.00 14.34 229 GLN A CA 1
ATOM 1968 C C . GLN A 1 232 ? 46.835 18.831 19.848 1.00 13.51 229 GLN A C 1
ATOM 1969 O O . GLN A 1 232 ? 46.873 17.681 19.372 1.00 13.34 229 GLN A O 1
ATOM 1975 N N . ARG A 1 233 ? 46.056 19.799 19.376 1.00 13.45 230 ARG A N 1
ATOM 1976 C CA . ARG A 1 233 ? 45.122 19.521 18.225 1.00 12.38 230 ARG A CA 1
ATOM 1977 C C . ARG A 1 233 ? 45.923 19.239 16.969 1.00 13.35 230 ARG A C 1
ATOM 1978 O O . ARG A 1 233 ? 45.547 18.390 16.178 1.00 12.58 230 ARG A O 1
ATOM 1994 N N . LEU A 1 235 ? 49.049 17.867 16.809 1.00 13.96 232 LEU A N 1
ATOM 1995 C CA . LEU A 1 235 ? 49.542 16.506 16.954 1.00 13.54 232 LEU A CA 1
ATOM 1996 C C . LEU A 1 235 ? 48.427 15.460 16.777 1.00 13.04 232 LEU A C 1
ATOM 1997 O O . LEU A 1 235 ? 48.682 14.410 16.165 1.00 13.61 232 LEU A O 1
ATOM 2002 N N . ALA A 1 236 ? 47.225 15.734 17.280 1.00 12.64 233 ALA A N 1
ATOM 2003 C CA . ALA A 1 236 ? 46.104 14.783 17.104 1.00 12.38 233 ALA A CA 1
ATOM 2004 C C . ALA A 1 236 ? 45.725 14.637 15.617 1.00 12.00 233 ALA A C 1
ATOM 2005 O O . ALA A 1 236 ? 45.395 13.547 15.142 1.00 13.41 233 ALA A O 1
ATOM 2007 N N . TRP A 1 237 ? 45.817 15.744 14.874 1.00 12.71 234 TRP A N 1
ATOM 2008 C CA . TRP A 1 237 ? 45.404 15.769 13.473 1.00 13.26 234 TRP A CA 1
ATOM 2009 C C . TRP A 1 237 ? 46.377 14.921 12.673 1.00 14.25 234 TRP A C 1
ATOM 2010 O O . TRP A 1 237 ? 45.985 14.227 11.733 1.00 13.99 234 TRP A O 1
ATOM 2021 N N . PHE A 1 238 ? 47.655 15.007 13.028 1.00 14.44 235 PHE A N 1
ATOM 2022 C CA . PHE A 1 238 ? 48.748 14.302 12.333 1.00 14.94 235 PHE A CA 1
ATOM 2023 C C . PHE A 1 238 ? 48.909 12.842 12.763 1.00 14.46 235 PHE A C 1
ATOM 2024 O O . PHE A 1 238 ? 49.633 12.066 12.106 1.00 15.29 235 PHE A O 1
ATOM 2032 N N . ALA A 1 239 ? 48.273 12.483 13.858 1.00 14.45 236 ALA A N 1
ATOM 2033 C CA . ALA A 1 239 ? 48.670 11.242 14.587 1.00 15.35 236 ALA A CA 1
ATOM 2034 C C . ALA A 1 239 ? 48.652 9.950 13.755 1.00 14.99 236 ALA A C 1
ATOM 2035 O O . ALA A 1 239 ? 49.512 9.061 13.959 1.00 14.80 236 ALA A O 1
ATOM 2037 N N . GLN A 1 240 ? 47.676 9.794 12.856 1.00 14.58 237 GLN A N 1
ATOM 2038 C CA . GLN A 1 240 ? 47.562 8.518 12.135 1.00 15.68 237 GLN A CA 1
ATOM 2039 C C . GLN A 1 240 ? 48.516 8.380 10.958 1.00 16.12 237 GLN A C 1
ATOM 2040 O O . GLN A 1 240 ? 48.620 7.281 10.392 1.00 14.62 237 GLN A O 1
ATOM 2046 N N . TYR A 1 241 ? 49.114 9.493 10.541 1.00 15.31 238 TYR A N 1
ATOM 2047 C CA . TYR A 1 241 ? 49.856 9.542 9.254 1.00 16.89 238 TYR A CA 1
ATOM 2048 C C . TYR A 1 241 ? 51.313 9.149 9.396 1.00 17.80 238 TYR A C 1
ATOM 2049 O O . TYR A 1 241 ? 51.828 9.116 10.525 1.00 18.29 238 TYR A O 1
#

Secondary structure (DSSP, 8-state):
--EEEEEE---BTTB--EEEEEETT--SPEEEEEEE--TT-S-HHHHHHHHHHHHTT-EEEEE-TTTTT--GGG--SHHHHHHHTGGGS-HHHHHHHHHHHHHHHHTTTEEEEEEEEEEETHHHHHHHHHHTT-TT--EEEEES---S----SSS---HHHHGGG--S-EEEEEETT-TTS-HHHHH--HHHHHTT-SEEEEEETT--TTTT-TTSTT--HHHHHHHHH--TTTTT-

Foldseek 3Di:
DAKDKDWFWQCAPHDITKIKMAHPDDPAAFQEEEEEEALQFCDVLVNVVRNVVRVVGYTYMYDRQQVVQDHSVVDDDDVCSCVRGVVPRFLVRSLRRVVSVLVVSVVPRHPNQRYEYEYAACGLFSQLVNQLPDLSYAEYEREAYAADDDADPRRHDTSLRRLLRGNYEYEYEEECQAPRHHVVSVVNCVSNVVNVHRYYYDYHDPAYGPCLSVVDPRHDPVSNVVSVVVVVRSVPD

InterPro domains:
  IPR002925 Dienelactone hydrolase [PF01738] (42-265)
  IPR029058 Alpha/Beta hydrolase fold [G3DSA:3.40.50.1820] (26-265)
  IPR029058 Alpha/Beta hydrolase fold [SSF53474] (33-264)
  IPR051049 Dienelactone hydrolase-like enzyme [PTHR46623] (31-265)

Sequence (237 aa):
NAIIIAGEETSSIPSQGEENPAYHARPKKNNAADGPLPIVIVVQEIFGVHEHIRRDLCRRLAQEGYLAIAPEELYFRQGDPNEYHDIPTLFFKELVSSKVPDAQVLADLDHVASSWAARHGGDAHRLLITGFCCWGGRITWLYAAHNPQQLKAAVAWYGKKLVGEKSLLNNSPKHPVVDIAVDLNNAPVLGLYGAKDASIPQDDTVETRQALRAANNATAEEIVVYPEADHAFNADYRASYHEESAKDGWQRLAWFAQY